Protein AF-A0A536MLD5-F1 (afdb_monomer)

Sequence (212 aa):
MEARAMSSPLEPIFGRAQVPAAFKAQFLHSVDDPSRIVLEGTLHHVWHRPRWLRPLFQVLGRLHILVPDTGTEIPTTLEVVAKRLPDGRAIHVWWRTMHFPKVRHFPTTIVHDARRDRLIDLVGPGNAINMVWRAKFSPPNTFTLDTDACGIDLFGRVRWLPPWFWPWVLGTVRFVQRADNLDIKRVEIELVISHPLLGDVFGYDGTFWVRR

Foldseek 3Di:
DDDPAQQFQCDVACDPAQAFPQCCLAGRHGQPDPDKKKWWWWWQWWDFDDPVCLVVLVVCQVQLNDPSDTDGGKTKMWTWDWDADPVRFIKIWIWMWTRDVDIGIRIWIWGADPVVRWIWIQGGDPSQKTFTWPWHDDPDWKIKTKGPWIWGDDPNDTDTDDPVPVCQVFAIKIKMKGADPVQSQKIKIKMFGQHPPRGTGIIIIIMIGIDD

Secondary structure (DSSP, 8-state):
---PPPSSTTHHHHTTS---HHHHHHHT--TT----EEEEEEEEEEEESSGGGHHHHHHHHHTTSS----EEEEEEEEEEEEEE-TTS-EEEEEEEEE-SSS-EEEEEEEEEETTTTEEEEEESGGG-EEEEEEEEEETTTEEEEEEEEEEEESSS-EEEPPTTTHHHHH-EEEEEEEE-SSSTTEEEEEEEEEETTTEEEEEEEEEEEEE-

Mean predicted aligned error: 4.39 Å

Solvent-accessible surface area (backbone atoms only — not comparable to full-atom values): 11028 Å² total; per-residue (Å²): 132,82,78,76,77,61,56,21,39,46,46,83,56,55,60,92,56,80,67,45,62,34,54,46,54,63,49,52,41,28,61,90,49,89,69,60,33,34,32,45,34,32,31,51,40,31,46,66,39,65,76,84,48,50,67,60,35,45,54,38,29,77,42,36,66,50,80,55,71,65,53,61,68,30,47,31,38,38,36,54,44,46,41,67,46,99,87,64,50,27,30,36,37,40,41,31,41,36,56,49,102,65,75,42,68,48,62,35,39,38,34,49,38,80,90,74,72,31,41,32,40,25,30,30,69,91,48,29,30,37,40,29,27,51,64,45,63,46,83,72,41,38,36,37,36,35,58,71,50,47,28,38,47,60,93,92,40,73,46,69,50,55,86,90,50,41,41,77,76,72,30,42,43,42,35,41,37,35,54,43,89,86,46,53,36,33,34,38,41,38,36,40,33,31,30,89,88,73,44,67,33,34,37,37,33,31,45,32,35,57,43,108

Radius of gyration: 16.94 Å; Cα contacts (8 Å, |Δi|>4): 504; chains: 1; bounding box: 38×37×47 Å

pLDDT: mean 91.76, std 8.15, range [36.88, 98.62]

Nearest PDB structures (foldseek):
  3bbj-assembly1_B  TM=2.986E-01  e=2.156E-03  Thermobifida fusca YX
  3dkz-assembly1_A  TM=4.607E-01  e=2.958E-01  Bordetella parapertussis
  4k4c-assembly1_D  TM=3.933E-01  e=1.337E-01  Escherichia coli K-12
  4qfw-assembly1_A  TM=3.041E-01  e=4.893E-02  Yersinia pestis
  8f0y-assembly1_A  TM=5.061E-01  e=3.954E+00  Diploptera punctata

Structure (mmCIF, N/CA/C/O backbone):
data_AF-A0A536MLD5-F1
#
_entry.id   AF-A0A536MLD5-F1
#
loop_
_atom_site.group_PDB
_atom_site.id
_atom_site.type_symbol
_atom_site.label_atom_id
_atom_site.label_alt_id
_atom_site.label_comp_id
_atom_site.label_asym_id
_atom_site.label_entity_id
_atom_site.label_seq_id
_atom_site.pdbx_PDB_ins_code
_atom_site.Cartn_x
_atom_site.Cartn_y
_atom_site.Cartn_z
_atom_site.occupancy
_atom_site.B_iso_or_equiv
_atom_site.auth_seq_id
_atom_site.auth_comp_id
_atom_site.auth_asym_id
_atom_site.auth_atom_id
_atom_site.pdbx_PDB_model_num
ATOM 1 N N . MET A 1 1 ? 19.079 -14.319 -25.774 1.00 37.44 1 MET A N 1
ATOM 2 C CA . MET A 1 1 ? 18.081 -13.236 -25.653 1.00 37.44 1 MET A CA 1
ATOM 3 C C . MET A 1 1 ? 18.255 -12.665 -24.257 1.00 37.44 1 MET A C 1
ATOM 5 O O . MET A 1 1 ? 17.877 -13.333 -23.304 1.00 37.44 1 MET A O 1
ATOM 9 N N . GLU A 1 2 ? 18.966 -11.546 -24.109 1.00 36.88 2 GLU A N 1
ATOM 10 C CA . GLU A 1 2 ? 19.147 -10.921 -22.793 1.00 36.88 2 GLU A CA 1
ATOM 11 C C . GLU A 1 2 ? 17.780 -10.469 -22.275 1.00 36.88 2 GLU A C 1
ATOM 13 O O . GLU A 1 2 ? 17.030 -9.793 -22.982 1.00 36.88 2 GLU A O 1
ATOM 18 N N . ALA A 1 3 ? 17.417 -10.902 -21.067 1.00 53.72 3 ALA A N 1
ATOM 19 C CA . ALA A 1 3 ? 16.209 -10.424 -20.418 1.00 53.72 3 ALA A CA 1
ATOM 20 C C . ALA A 1 3 ? 16.379 -8.920 -20.173 1.00 53.72 3 ALA A C 1
ATOM 22 O O . ALA A 1 3 ? 17.247 -8.511 -19.402 1.00 53.72 3 ALA A O 1
ATOM 23 N N . ARG A 1 4 ? 15.580 -8.094 -20.858 1.00 64.81 4 ARG A N 1
ATOM 24 C CA . ARG A 1 4 ? 15.535 -6.650 -20.616 1.00 64.81 4 ARG A CA 1
ATOM 25 C C . ARG A 1 4 ? 15.301 -6.422 -19.121 1.00 64.81 4 ARG A C 1
ATOM 27 O O . ARG A 1 4 ? 14.346 -6.960 -18.563 1.00 64.81 4 ARG A O 1
ATOM 34 N N . ALA A 1 5 ? 16.165 -5.636 -18.483 1.00 71.25 5 ALA A N 1
ATOM 35 C CA . ALA A 1 5 ? 15.972 -5.256 -17.091 1.00 71.25 5 ALA A CA 1
ATOM 36 C C . ALA A 1 5 ? 14.637 -4.507 -16.950 1.00 71.25 5 ALA A C 1
ATOM 38 O O . ALA A 1 5 ? 14.394 -3.543 -17.680 1.00 71.25 5 ALA A O 1
ATOM 39 N N . MET A 1 6 ? 13.783 -4.956 -16.026 1.00 78.81 6 MET A N 1
ATOM 40 C CA . MET A 1 6 ? 12.505 -4.295 -15.749 1.00 78.81 6 MET A CA 1
ATOM 41 C C . MET A 1 6 ? 12.750 -2.854 -15.293 1.00 78.81 6 MET A C 1
ATOM 43 O O . MET A 1 6 ? 13.686 -2.587 -14.524 1.00 78.81 6 MET A O 1
ATOM 47 N N . SER A 1 7 ? 11.910 -1.931 -15.760 1.00 84.56 7 SER A N 1
ATOM 48 C CA . SER A 1 7 ? 11.952 -0.525 -15.337 1.00 84.56 7 SER A CA 1
ATOM 49 C C . SER A 1 7 ? 11.130 -0.281 -14.069 1.00 84.56 7 SER A C 1
ATOM 51 O O . SER A 1 7 ? 11.463 0.603 -13.283 1.00 84.56 7 SER A O 1
ATOM 53 N N . SER A 1 8 ? 10.100 -1.101 -13.840 1.00 90.81 8 SER A N 1
ATOM 54 C CA . SER A 1 8 ? 9.225 -1.066 -12.665 1.00 90.81 8 SER A CA 1
ATOM 55 C C . SER A 1 8 ? 8.897 -2.485 -12.183 1.00 90.81 8 SER A C 1
ATOM 57 O O . SER A 1 8 ? 8.712 -3.376 -13.016 1.00 90.81 8 SER A O 1
ATOM 59 N N . PRO A 1 9 ? 8.733 -2.719 -10.863 1.00 91.81 9 PRO A N 1
ATOM 60 C CA . PRO A 1 9 ? 8.240 -4.000 -10.361 1.00 91.81 9 PRO A CA 1
ATOM 61 C C . PRO A 1 9 ? 6.809 -4.320 -10.829 1.00 91.81 9 PRO A C 1
ATOM 63 O O . PRO A 1 9 ? 6.414 -5.480 -10.835 1.00 91.81 9 PRO A O 1
ATOM 66 N N . LEU A 1 10 ? 6.012 -3.330 -11.243 1.00 93.31 10 LEU A N 1
ATOM 67 C CA . LEU A 1 10 ? 4.647 -3.579 -11.718 1.00 93.31 10 LEU A CA 1
ATOM 68 C C . LEU A 1 10 ? 4.539 -3.774 -13.238 1.00 93.31 10 LEU A C 1
ATOM 70 O O . LEU A 1 10 ? 3.457 -4.103 -13.726 1.00 93.31 10 LEU A O 1
ATOM 74 N N . GLU A 1 11 ? 5.634 -3.618 -13.989 1.00 91.12 11 GLU A N 1
ATOM 75 C CA . GLU A 1 11 ? 5.661 -3.782 -15.451 1.00 91.12 11 GLU A CA 1
ATOM 76 C C . GLU A 1 11 ? 5.008 -5.098 -15.937 1.00 91.12 11 GLU A C 1
ATOM 78 O O . GLU A 1 11 ? 4.182 -5.031 -16.856 1.00 91.12 11 GLU A O 1
ATOM 83 N N . PRO A 1 12 ? 5.243 -6.268 -15.300 1.00 90.62 12 PRO A N 1
ATOM 84 C CA . PRO A 1 12 ? 4.638 -7.530 -15.736 1.00 90.62 12 PRO A CA 1
ATOM 85 C C . PRO A 1 12 ? 3.103 -7.564 -15.665 1.00 90.62 12 PRO A C 1
ATOM 87 O O . PRO A 1 12 ? 2.471 -8.291 -16.426 1.00 90.62 12 PRO A O 1
ATOM 90 N N . ILE A 1 13 ? 2.486 -6.773 -14.779 1.00 90.56 13 ILE A N 1
ATOM 91 C CA . ILE A 1 13 ? 1.034 -6.818 -14.530 1.00 90.56 13 ILE A CA 1
ATOM 92 C C . ILE A 1 13 ? 0.261 -6.001 -15.558 1.00 90.56 13 ILE A C 1
ATOM 94 O O . ILE A 1 13 ? -0.843 -6.365 -15.962 1.00 90.56 13 ILE A O 1
ATOM 98 N N . PHE A 1 14 ? 0.826 -4.863 -15.950 1.00 87.56 14 PHE A N 1
ATOM 99 C CA . PHE A 1 14 ? 0.152 -3.908 -16.822 1.00 87.56 14 PHE A CA 1
ATOM 100 C C . PHE A 1 14 ? 0.307 -4.252 -18.310 1.00 87.56 14 PHE A C 1
ATOM 102 O O . PHE A 1 14 ? -0.502 -3.803 -19.124 1.00 87.56 14 PHE A O 1
ATOM 109 N N . GLY A 1 15 ? 1.265 -5.120 -18.658 1.00 67.25 15 GLY A N 1
ATOM 110 C CA . GLY A 1 15 ? 1.383 -5.745 -19.976 1.00 67.25 15 GLY A CA 1
ATOM 111 C C . GLY A 1 15 ? 1.347 -4.761 -21.156 1.00 67.25 15 GLY A C 1
ATOM 112 O O . GLY A 1 15 ? 1.672 -3.583 -21.037 1.00 67.25 15 GLY A O 1
ATOM 113 N N . ARG A 1 16 ? 0.926 -5.250 -22.332 1.00 66.62 16 ARG A N 1
ATOM 114 C CA . ARG A 1 16 ? 0.692 -4.432 -23.544 1.00 66.62 16 ARG A CA 1
ATOM 115 C C . ARG A 1 16 ? -0.701 -3.784 -23.574 1.00 66.62 16 ARG A C 1
ATOM 117 O O . ARG A 1 16 ? -1.140 -3.333 -24.630 1.00 66.62 16 ARG A O 1
ATOM 124 N N . ALA A 1 17 ? -1.431 -3.803 -22.459 1.00 73.19 17 ALA A N 1
ATOM 125 C CA . ALA A 1 17 ? -2.788 -3.280 -22.408 1.00 73.19 17 ALA A CA 1
ATOM 126 C C . ALA A 1 17 ? -2.794 -1.752 -22.562 1.00 73.19 17 ALA A C 1
ATOM 128 O O . ALA A 1 17 ? -1.815 -1.062 -22.267 1.00 73.19 17 ALA A O 1
ATOM 129 N N . GLN A 1 18 ? -3.923 -1.194 -22.998 1.00 86.19 18 GLN A N 1
ATOM 130 C CA . GLN A 1 18 ? -4.124 0.246 -22.917 1.00 86.19 18 GLN A CA 1
ATOM 131 C C . GLN A 1 18 ? -4.358 0.622 -21.452 1.00 86.19 18 GLN A C 1
ATOM 133 O O . GLN A 1 18 ? -5.454 0.482 -20.920 1.00 86.19 18 GLN A O 1
ATOM 138 N N . VAL A 1 19 ? -3.290 1.053 -20.788 1.00 91.75 19 VAL A N 1
ATOM 139 C CA . VAL A 1 19 ? -3.318 1.433 -19.372 1.00 91.75 19 VAL A CA 1
ATOM 140 C C . VAL A 1 19 ? -3.707 2.914 -19.230 1.00 91.75 19 VAL A C 1
ATOM 142 O O . VAL A 1 19 ? -3.166 3.743 -19.981 1.00 91.75 19 VAL A O 1
ATOM 145 N N . PRO A 1 20 ? -4.591 3.274 -18.278 1.00 94.19 20 PRO A N 1
ATOM 146 C CA . PRO A 1 20 ? -4.918 4.664 -17.964 1.00 94.19 20 PRO A CA 1
ATOM 147 C C . PRO A 1 20 ? -3.681 5.511 -17.647 1.00 94.19 20 PRO A C 1
ATOM 149 O O . PRO A 1 20 ? -2.691 5.010 -17.109 1.00 94.19 20 PRO A O 1
ATOM 152 N N . ALA A 1 21 ? -3.741 6.811 -17.943 1.00 93.56 21 ALA A N 1
ATOM 153 C CA . ALA A 1 21 ? -2.611 7.721 -17.742 1.00 93.56 21 ALA A CA 1
ATOM 154 C C . ALA A 1 21 ? -2.152 7.768 -16.273 1.00 93.56 21 ALA A C 1
ATOM 156 O O . ALA A 1 21 ? -0.955 7.647 -16.015 1.00 93.56 21 ALA A O 1
ATOM 157 N N . ALA A 1 22 ? -3.095 7.845 -15.325 1.00 95.06 22 ALA A N 1
ATOM 158 C CA . ALA A 1 22 ? -2.813 7.767 -13.892 1.00 95.06 22 ALA A CA 1
ATOM 159 C C . ALA A 1 22 ? -2.015 6.506 -13.508 1.00 95.06 22 ALA A C 1
ATOM 161 O O . ALA A 1 22 ? -1.006 6.593 -12.813 1.00 95.06 22 ALA A O 1
ATOM 162 N N . PHE A 1 23 ? -2.416 5.336 -14.014 1.00 95.38 23 PHE A N 1
ATOM 163 C CA . PHE A 1 23 ? -1.754 4.063 -13.709 1.00 95.38 23 PHE A CA 1
ATOM 164 C C . PHE A 1 23 ? -0.383 3.948 -14.369 1.00 95.38 23 PHE A C 1
ATOM 166 O O . PHE A 1 23 ? 0.542 3.432 -13.750 1.00 95.38 23 PHE A O 1
ATOM 173 N N . LYS A 1 24 ? -0.218 4.465 -15.593 1.00 93.62 24 LYS A N 1
ATOM 174 C CA . LYS A 1 24 ? 1.103 4.549 -16.232 1.00 93.62 24 LYS A CA 1
ATOM 175 C C . LYS A 1 24 ? 2.055 5.406 -15.401 1.00 93.62 24 LYS A C 1
ATOM 177 O O . LYS A 1 24 ? 3.164 4.967 -15.123 1.00 93.62 24 LYS A O 1
ATOM 182 N N . ALA A 1 25 ? 1.612 6.591 -14.982 1.00 93.81 25 ALA A N 1
ATOM 183 C CA . ALA A 1 25 ? 2.425 7.499 -14.180 1.00 93.81 25 ALA A CA 1
ATOM 184 C C . ALA A 1 25 ? 2.786 6.896 -12.814 1.00 93.81 25 ALA A C 1
ATOM 186 O O . ALA A 1 25 ? 3.943 6.948 -12.423 1.00 93.81 25 ALA A O 1
ATOM 187 N N . GLN A 1 26 ? 1.827 6.281 -12.117 1.00 95.19 26 GLN A N 1
ATOM 188 C CA . GLN A 1 26 ? 2.052 5.688 -10.797 1.00 95.19 26 GLN A CA 1
ATOM 189 C C . GLN A 1 26 ? 2.852 4.382 -10.862 1.00 95.19 26 GLN A C 1
ATOM 191 O O . GLN A 1 26 ? 3.896 4.247 -10.229 1.00 95.19 26 GLN A O 1
ATOM 196 N N . PHE A 1 27 ? 2.355 3.389 -11.596 1.00 94.88 27 PHE A N 1
ATOM 197 C CA . PHE A 1 27 ? 2.844 2.018 -11.493 1.00 94.88 27 PHE A CA 1
ATOM 198 C C . PHE A 1 27 ? 3.986 1.704 -12.451 1.00 94.88 27 PHE A C 1
ATOM 200 O O . PHE A 1 27 ? 4.760 0.795 -12.174 1.00 94.88 27 PHE A O 1
ATOM 207 N N . LEU A 1 28 ? 4.136 2.439 -13.554 1.00 93.50 28 LEU A N 1
ATOM 208 C CA . LEU A 1 28 ? 5.241 2.247 -14.503 1.00 93.50 28 LEU A CA 1
ATOM 209 C C . LEU A 1 28 ? 6.349 3.297 -14.344 1.00 93.50 28 LEU A C 1
ATOM 211 O O . LEU A 1 28 ? 7.208 3.412 -15.216 1.00 93.50 28 LEU A O 1
ATOM 215 N N . HIS A 1 29 ? 6.351 4.037 -13.229 1.00 93.75 29 HIS A N 1
ATOM 216 C CA . HIS A 1 29 ? 7.432 4.954 -12.886 1.00 93.75 29 HIS A CA 1
ATOM 217 C C . HIS A 1 29 ? 8.774 4.206 -12.824 1.00 93.75 29 HIS A C 1
ATOM 219 O O . HIS A 1 29 ? 8.893 3.179 -12.148 1.00 93.75 29 HIS A O 1
ATOM 225 N N . SER A 1 30 ? 9.763 4.714 -13.561 1.00 91.12 30 SER A N 1
ATOM 226 C CA . SER A 1 30 ? 11.095 4.121 -13.699 1.00 91.12 30 SER A CA 1
ATOM 227 C C . SER A 1 30 ? 12.121 4.896 -12.885 1.00 91.12 30 SER A C 1
ATOM 229 O O . SER A 1 30 ? 11.990 6.099 -12.699 1.00 91.12 30 SER A O 1
ATOM 231 N N . VAL A 1 31 ? 13.198 4.218 -12.493 1.00 87.50 31 VAL A N 1
ATOM 232 C CA . VAL A 1 31 ? 14.393 4.844 -11.896 1.00 87.50 31 VAL A CA 1
ATOM 233 C C . VAL A 1 31 ? 15.033 5.865 -12.843 1.00 87.50 31 VAL A C 1
ATOM 235 O O . VAL A 1 31 ? 15.643 6.827 -12.392 1.00 87.50 31 VAL A O 1
ATOM 238 N N . ASP A 1 32 ? 14.884 5.660 -14.153 1.00 87.62 32 ASP A N 1
ATOM 239 C CA . ASP A 1 32 ? 15.453 6.535 -15.187 1.00 87.62 32 ASP A CA 1
ATOM 240 C C . ASP A 1 32 ? 14.603 7.798 -15.428 1.00 87.62 32 ASP A C 1
ATOM 242 O O . ASP A 1 32 ? 14.975 8.665 -16.217 1.00 87.62 32 ASP A O 1
ATOM 246 N N . ASP A 1 33 ? 13.440 7.896 -14.778 1.00 87.25 33 ASP A N 1
ATOM 247 C CA . ASP A 1 33 ? 12.533 9.031 -14.869 1.00 87.25 33 ASP A CA 1
ATOM 248 C C . ASP A 1 33 ? 12.722 9.937 -13.640 1.00 87.25 33 ASP A C 1
ATOM 250 O O . ASP A 1 33 ? 12.333 9.551 -12.540 1.00 87.25 33 ASP A O 1
ATOM 254 N N . PRO A 1 34 ? 13.291 11.148 -13.789 1.00 85.06 34 PRO A N 1
ATOM 255 C CA . PRO A 1 34 ? 13.589 12.021 -12.653 1.00 85.06 34 PRO A CA 1
ATOM 256 C C . PRO A 1 34 ? 12.343 12.696 -12.064 1.00 85.06 34 PRO A C 1
ATOM 258 O O . PRO A 1 34 ? 12.456 13.460 -11.105 1.00 85.06 34 PRO A O 1
ATOM 261 N N . SER A 1 35 ? 11.166 12.497 -12.664 1.00 89.38 35 SER A N 1
ATOM 262 C CA . SER A 1 35 ? 9.945 13.145 -12.195 1.00 89.38 35 SER A CA 1
ATOM 263 C C . SER A 1 35 ? 9.481 12.607 -10.847 1.00 89.38 35 SER A C 1
ATOM 265 O O . SER A 1 35 ? 9.669 11.438 -10.515 1.00 89.38 35 SER A O 1
ATOM 267 N N . ARG A 1 36 ? 8.837 13.475 -10.069 1.00 93.38 36 ARG A N 1
ATOM 268 C CA . ARG A 1 36 ? 8.324 13.119 -8.752 1.00 93.38 36 ARG A CA 1
ATOM 269 C C . ARG A 1 36 ? 6.862 12.726 -8.878 1.00 93.38 36 ARG A C 1
ATOM 271 O O . ARG A 1 36 ? 6.013 13.577 -9.118 1.00 93.38 36 ARG A O 1
ATOM 278 N N . ILE A 1 37 ? 6.563 11.448 -8.683 1.00 96.88 37 ILE A N 1
ATOM 279 C CA . ILE A 1 37 ? 5.188 10.960 -8.757 1.00 96.88 37 ILE A CA 1
ATOM 280 C C . ILE A 1 37 ? 4.549 11.006 -7.373 1.00 96.88 37 ILE A C 1
ATOM 282 O O . ILE A 1 37 ? 4.933 10.261 -6.469 1.00 96.88 37 ILE A O 1
ATOM 286 N N . VAL A 1 38 ? 3.554 11.880 -7.221 1.00 97.75 38 VAL A N 1
ATOM 287 C CA . VAL A 1 38 ? 2.807 12.062 -5.972 1.00 97.75 38 VAL A CA 1
ATOM 288 C C . VAL A 1 38 ? 1.321 11.907 -6.245 1.00 97.75 38 VAL A C 1
ATOM 290 O O . VAL A 1 38 ? 0.771 12.530 -7.146 1.00 97.75 38 VAL A O 1
ATOM 293 N N . LEU A 1 39 ? 0.657 11.076 -5.459 1.00 98.25 39 LEU A N 1
ATOM 294 C CA . LEU A 1 39 ? -0.790 11.010 -5.387 1.00 98.25 39 LEU A CA 1
ATOM 295 C C . LEU A 1 39 ? -1.234 11.864 -4.208 1.00 98.25 39 LEU A C 1
ATOM 297 O O . LEU A 1 39 ? -0.880 11.567 -3.071 1.00 98.25 39 LEU A O 1
ATOM 301 N N . GLU A 1 40 ? -2.006 12.907 -4.477 1.00 98.25 40 GLU A N 1
ATOM 302 C CA . GLU A 1 40 ? -2.554 13.797 -3.452 1.00 98.25 40 GLU A CA 1
ATOM 303 C C . GLU A 1 40 ? -4.066 13.653 -3.419 1.00 98.25 40 GLU A C 1
ATOM 305 O O . GLU A 1 40 ? -4.713 13.638 -4.468 1.00 98.25 40 GLU A O 1
ATOM 310 N N . GLY A 1 41 ? -4.640 13.524 -2.231 1.00 98.12 41 GLY A N 1
ATOM 311 C CA . GLY A 1 41 ? -6.065 13.281 -2.112 1.00 98.12 41 GLY A CA 1
ATOM 312 C C . GLY A 1 41 ? -6.541 13.164 -0.681 1.00 98.12 41 GLY A C 1
ATOM 313 O O . GLY A 1 41 ? -5.883 13.612 0.261 1.00 98.12 41 GLY A O 1
ATOM 314 N N . THR A 1 42 ? -7.694 12.529 -0.537 1.00 98.56 42 THR A N 1
ATOM 315 C CA . THR A 1 42 ? -8.377 12.383 0.741 1.00 98.56 42 THR A CA 1
ATOM 316 C C . THR A 1 42 ? -8.872 10.956 0.893 1.00 98.56 42 THR A C 1
ATOM 318 O O . THR A 1 42 ? -9.495 10.403 -0.013 1.00 98.56 42 THR A O 1
ATOM 321 N N . LEU A 1 43 ? -8.608 10.363 2.057 1.00 98.44 43 LEU A N 1
ATOM 322 C CA . LEU A 1 43 ? -9.322 9.171 2.502 1.00 98.44 43 LEU A CA 1
ATOM 323 C C . LEU A 1 43 ? -10.656 9.621 3.096 1.00 98.44 43 LEU A C 1
ATOM 325 O O . LEU A 1 43 ? -10.668 10.312 4.116 1.00 98.44 43 LEU A O 1
ATOM 329 N N . HIS A 1 44 ? -11.765 9.255 2.465 1.00 98.44 44 HIS A N 1
ATOM 330 C CA . HIS A 1 44 ? -13.097 9.674 2.901 1.00 98.44 44 HIS A CA 1
ATOM 331 C C . HIS A 1 44 ? -13.492 8.970 4.192 1.00 98.44 44 HIS A C 1
ATOM 333 O O . HIS A 1 44 ? -13.990 9.613 5.115 1.00 98.44 44 HIS A O 1
ATOM 339 N N . HIS A 1 45 ? -13.179 7.678 4.304 1.00 97.88 45 HIS A N 1
ATOM 340 C CA . HIS A 1 45 ? -13.427 6.902 5.511 1.00 97.88 45 HIS A CA 1
ATOM 341 C C . HIS A 1 45 ? -12.234 6.007 5.817 1.00 97.88 45 HIS A C 1
ATOM 343 O O . HIS A 1 45 ? -11.721 5.313 4.947 1.00 97.88 45 HIS A O 1
ATOM 349 N N . VAL A 1 46 ? -11.817 5.994 7.082 1.00 97.25 46 VAL A N 1
ATOM 350 C CA . VAL A 1 46 ? -10.873 5.025 7.641 1.00 97.25 46 VAL A CA 1
ATOM 351 C C . VAL A 1 46 ? -11.498 4.450 8.896 1.00 97.25 46 VAL A C 1
ATOM 353 O O . VAL A 1 46 ? -11.819 5.180 9.838 1.00 97.25 46 VAL A O 1
ATOM 356 N N . TRP A 1 47 ? -11.679 3.138 8.928 1.00 96.25 47 TRP A N 1
ATOM 357 C CA . TRP A 1 47 ? -12.403 2.474 10.000 1.00 96.25 47 TRP A CA 1
ATOM 358 C C . TRP A 1 47 ? -11.748 1.153 10.383 1.00 96.25 47 TRP A C 1
ATOM 360 O O . TRP A 1 47 ? -11.059 0.503 9.602 1.00 96.25 47 TRP A O 1
ATOM 370 N N . HIS A 1 48 ? -12.007 0.736 11.618 1.00 94.44 48 HIS A N 1
ATOM 371 C CA . HIS A 1 48 ? -11.690 -0.602 12.087 1.00 94.44 48 HIS A CA 1
ATOM 372 C C . HIS A 1 48 ? -12.780 -1.098 13.038 1.00 94.44 48 HIS A C 1
ATOM 374 O O . HIS A 1 48 ? -13.367 -0.328 13.809 1.00 94.44 48 HIS A O 1
ATOM 380 N N . ARG A 1 49 ? -13.045 -2.398 13.031 1.00 92.56 49 ARG A N 1
ATOM 381 C CA . ARG A 1 49 ? -14.022 -3.050 13.905 1.00 92.56 49 ARG A CA 1
ATOM 382 C C . ARG A 1 49 ? -13.593 -4.494 14.175 1.00 92.56 49 ARG A C 1
ATOM 384 O O . ARG A 1 49 ? -12.833 -5.047 13.400 1.00 92.56 49 ARG A O 1
ATOM 391 N N . PRO A 1 50 ? -14.078 -5.127 15.245 1.00 90.12 50 PRO A N 1
ATOM 392 C CA . PRO A 1 50 ? -14.778 -4.527 16.380 1.00 90.12 50 PRO A CA 1
ATOM 393 C C . PRO A 1 50 ? -13.870 -3.603 17.219 1.00 90.12 50 PRO A C 1
ATOM 395 O O . PRO A 1 50 ? -12.647 -3.702 17.189 1.00 90.12 50 PRO A O 1
ATOM 398 N N . ARG A 1 51 ? -14.465 -2.684 18.001 1.00 87.56 51 ARG A N 1
ATOM 399 C CA . ARG A 1 51 ? -13.725 -1.646 18.764 1.00 87.56 51 ARG A CA 1
ATOM 400 C C . ARG A 1 51 ? -12.712 -2.216 19.768 1.00 87.56 51 ARG A C 1
ATOM 402 O O . ARG A 1 51 ? -11.780 -1.507 20.136 1.00 87.56 51 ARG A O 1
ATOM 409 N N . TRP A 1 52 ? -12.873 -3.464 20.210 1.00 89.44 52 TRP A N 1
ATOM 410 C CA . TRP A 1 52 ? -11.933 -4.114 21.129 1.00 89.44 52 TRP A CA 1
ATOM 411 C C . TRP A 1 52 ? -10.605 -4.509 20.465 1.00 89.44 52 TRP A C 1
ATOM 413 O O . TRP A 1 52 ? -9.635 -4.732 21.178 1.00 89.44 52 TRP A O 1
ATOM 423 N N . LEU A 1 53 ? -10.504 -4.501 19.127 1.00 90.44 53 LEU A N 1
ATOM 424 C CA . LEU A 1 53 ? -9.230 -4.685 18.416 1.00 90.44 53 LEU A CA 1
ATOM 425 C C . LEU A 1 53 ? -8.310 -3.455 18.487 1.00 90.44 53 LEU A C 1
ATOM 427 O O . LEU A 1 53 ? -7.154 -3.527 18.075 1.00 90.44 53 LEU A O 1
ATOM 431 N N . ARG A 1 54 ? -8.782 -2.320 19.020 1.00 89.50 54 ARG A N 1
ATOM 432 C CA . ARG A 1 54 ? -8.006 -1.070 19.105 1.00 89.50 54 ARG A CA 1
ATOM 433 C C . ARG A 1 54 ? -6.599 -1.241 19.691 1.00 89.50 54 ARG A C 1
ATOM 435 O O . ARG A 1 54 ? -5.673 -0.709 19.085 1.00 89.50 54 ARG A O 1
ATOM 442 N N . PRO A 1 55 ? -6.381 -1.965 20.808 1.00 91.00 55 PRO A N 1
ATOM 443 C CA . PRO A 1 55 ? -5.036 -2.154 21.344 1.00 91.00 55 PRO A CA 1
ATOM 444 C C . PRO A 1 55 ? -4.112 -2.882 20.360 1.00 91.00 55 PRO A C 1
ATOM 446 O O . PRO A 1 55 ? -2.975 -2.457 20.171 1.00 91.00 55 PRO A O 1
ATOM 449 N N . LEU A 1 56 ? -4.615 -3.920 19.681 1.00 90.31 56 LEU A N 1
ATOM 450 C CA . LEU A 1 56 ? -3.869 -4.645 18.652 1.00 90.31 56 LEU A CA 1
ATOM 451 C C . LEU A 1 56 ? -3.486 -3.714 17.496 1.00 90.31 56 LEU A C 1
ATOM 453 O O . LEU A 1 56 ? -2.310 -3.638 17.143 1.00 90.31 56 LEU A O 1
ATOM 457 N N . PHE A 1 57 ? -4.446 -2.953 16.960 1.00 90.81 57 PHE A N 1
ATOM 458 C CA . PHE A 1 57 ? -4.174 -1.982 15.898 1.00 90.81 57 PHE A CA 1
ATOM 459 C C . PHE A 1 57 ? -3.114 -0.965 16.328 1.00 90.81 57 PHE A C 1
ATOM 461 O O . PHE A 1 57 ? -2.196 -0.699 15.564 1.00 90.81 57 PHE A O 1
ATOM 468 N N . GLN A 1 58 ? -3.158 -0.457 17.564 1.00 90.94 58 GLN A N 1
ATOM 469 C CA . GLN A 1 58 ? -2.143 0.472 18.076 1.00 90.94 58 GLN A CA 1
ATOM 470 C C . GLN A 1 58 ? -0.737 -0.144 18.126 1.00 90.94 58 GLN A C 1
ATOM 472 O O . GLN A 1 58 ? 0.232 0.544 17.803 1.00 90.94 58 GLN A O 1
ATOM 477 N N . VAL A 1 59 ? -0.603 -1.426 18.485 1.00 90.62 59 VAL A N 1
ATOM 478 C CA . VAL A 1 59 ? 0.690 -2.129 18.421 1.00 90.62 59 VAL A CA 1
ATOM 479 C C . VAL A 1 59 ? 1.160 -2.252 16.972 1.00 90.62 59 VAL A C 1
ATOM 481 O O . VAL A 1 59 ? 2.283 -1.858 16.664 1.00 90.62 59 VAL A O 1
ATOM 484 N N . LEU A 1 60 ? 0.297 -2.718 16.067 1.00 89.94 60 LEU A N 1
ATOM 485 C CA . LEU A 1 60 ? 0.636 -2.869 14.648 1.00 89.94 60 LEU A CA 1
ATOM 486 C C . LEU A 1 60 ? 0.965 -1.520 13.982 1.00 89.94 60 LEU A C 1
ATOM 488 O O . LEU A 1 60 ? 1.870 -1.438 13.153 1.00 89.94 60 LEU A O 1
ATOM 492 N N . GLY A 1 61 ? 0.302 -0.442 14.401 1.00 87.88 61 GLY A N 1
ATOM 493 C CA . GLY A 1 61 ? 0.578 0.920 13.954 1.00 87.88 61 GLY A CA 1
ATOM 494 C C . GLY A 1 61 ? 1.936 1.446 14.409 1.00 87.88 61 GLY A C 1
ATOM 495 O O . GLY A 1 61 ? 2.630 2.094 13.631 1.00 87.88 61 GLY A O 1
ATOM 496 N N . ARG A 1 62 ? 2.379 1.119 15.632 1.00 87.69 62 ARG A N 1
ATOM 497 C CA . ARG A 1 62 ? 3.748 1.439 16.091 1.00 87.69 62 ARG A CA 1
ATOM 498 C C . ARG A 1 62 ? 4.816 0.702 15.290 1.00 87.69 62 ARG A C 1
ATOM 500 O O . ARG A 1 62 ? 5.926 1.205 15.144 1.00 87.69 62 ARG A O 1
ATOM 507 N N . LEU A 1 63 ? 4.477 -0.475 14.777 1.00 86.75 63 LEU A N 1
ATOM 508 C CA . LEU A 1 63 ? 5.356 -1.269 13.931 1.00 86.75 63 LEU A CA 1
ATOM 509 C C . LEU A 1 63 ? 5.303 -0.846 12.458 1.00 86.75 63 LEU A C 1
ATOM 511 O O . LEU A 1 63 ? 5.995 -1.458 11.661 1.00 86.75 63 LEU A O 1
ATOM 515 N N . HIS A 1 64 ? 4.537 0.185 12.080 1.00 84.75 64 HIS A N 1
ATOM 516 C CA . HIS A 1 64 ? 4.336 0.564 10.675 1.00 84.75 64 HIS A CA 1
ATOM 517 C C . HIS A 1 64 ? 3.855 -0.628 9.828 1.00 84.75 64 HIS A C 1
ATOM 519 O O . HIS A 1 64 ? 4.365 -0.862 8.736 1.00 84.75 64 HIS A O 1
ATOM 525 N N . ILE A 1 65 ? 2.903 -1.409 10.359 1.00 85.75 65 ILE A N 1
ATOM 526 C CA . ILE A 1 65 ? 2.259 -2.537 9.654 1.00 85.75 65 ILE A CA 1
ATOM 527 C C . ILE A 1 65 ? 0.896 -2.140 9.082 1.00 85.75 65 ILE A C 1
ATOM 529 O O . ILE A 1 65 ? 0.490 -2.628 8.033 1.00 85.75 65 ILE A O 1
ATOM 533 N N . LEU A 1 66 ? 0.214 -1.211 9.743 1.00 88.69 66 LEU A N 1
ATOM 534 C CA . LEU A 1 66 ? -1.047 -0.633 9.297 1.00 88.69 66 LEU A CA 1
ATOM 535 C C . LEU A 1 66 ? -1.251 0.735 9.946 1.00 88.69 66 LEU A C 1
ATOM 537 O O . LEU A 1 66 ? -0.444 1.184 10.762 1.00 88.69 66 LEU A O 1
ATOM 541 N N . VAL A 1 67 ? -2.364 1.378 9.624 1.00 89.75 67 VAL A N 1
ATOM 542 C CA . VAL A 1 67 ? -2.773 2.645 10.230 1.00 89.75 67 VAL A CA 1
ATOM 543 C C . VAL A 1 67 ? -3.716 2.349 11.397 1.00 89.75 67 VAL A C 1
ATOM 545 O O . VAL A 1 67 ? -4.739 1.702 11.189 1.00 89.75 67 VAL A O 1
ATOM 548 N N . PRO A 1 68 ? -3.401 2.779 12.631 1.00 90.88 68 PRO A N 1
ATOM 549 C CA . PRO A 1 68 ? -4.178 2.390 13.805 1.00 90.88 68 PRO A CA 1
ATOM 550 C C . PRO A 1 68 ? -5.353 3.332 14.107 1.00 90.88 68 PRO A C 1
ATOM 552 O O . PRO A 1 68 ? -6.113 3.082 15.044 1.00 90.88 68 PRO A O 1
ATOM 555 N N . ASP A 1 69 ? -5.443 4.447 13.386 1.00 92.94 69 ASP A N 1
ATOM 556 C CA . ASP A 1 69 ? -6.416 5.511 13.600 1.00 92.94 69 ASP A CA 1
ATOM 557 C C . ASP A 1 69 ? -7.636 5.337 12.685 1.00 92.94 69 ASP A C 1
ATOM 559 O O . ASP A 1 69 ? -7.556 4.753 11.606 1.00 92.94 69 ASP A O 1
ATOM 563 N N . THR A 1 70 ? -8.772 5.870 13.128 1.00 95.06 70 THR A N 1
ATOM 564 C CA . THR A 1 70 ? -10.022 5.935 12.360 1.00 95.06 70 THR A CA 1
ATOM 565 C C . THR A 1 70 ? -10.439 7.382 12.204 1.00 95.06 70 THR A C 1
ATOM 567 O O . THR A 1 70 ? -10.223 8.181 13.118 1.00 95.06 70 THR A O 1
ATOM 570 N N . GLY A 1 71 ? -11.108 7.713 11.112 1.00 96.25 71 GLY A N 1
ATOM 571 C CA . GLY A 1 71 ? -11.613 9.055 10.880 1.00 96.25 71 GLY A CA 1
ATOM 572 C C . GLY A 1 71 ? -12.261 9.185 9.514 1.00 96.25 71 GLY A C 1
ATOM 573 O O . GLY A 1 71 ? -12.366 8.210 8.771 1.00 96.25 71 GLY A O 1
ATOM 574 N N . THR A 1 72 ? -12.693 10.398 9.208 1.00 97.88 72 THR A N 1
ATOM 575 C CA . THR A 1 72 ? -13.288 10.759 7.924 1.00 97.88 72 THR A CA 1
ATOM 576 C C . THR A 1 72 ? -12.571 11.965 7.352 1.00 97.88 72 THR A C 1
ATOM 578 O O . THR A 1 72 ? -12.092 12.797 8.122 1.00 97.88 72 THR A O 1
ATOM 581 N N . GLU A 1 73 ? -12.534 12.063 6.027 1.00 98.06 73 GLU A N 1
ATOM 582 C CA . GLU A 1 73 ? -11.917 13.177 5.300 1.00 98.06 73 GLU A CA 1
ATOM 583 C C . GLU A 1 73 ? -10.471 13.449 5.745 1.00 98.06 73 GLU A C 1
ATOM 585 O O . GLU A 1 73 ? -10.122 14.544 6.179 1.00 98.06 73 GLU A O 1
ATOM 590 N N . ILE A 1 74 ? -9.623 12.419 5.671 1.00 98.12 74 ILE A N 1
ATOM 591 C CA . ILE A 1 74 ? -8.219 12.472 6.086 1.00 98.12 74 ILE A CA 1
ATOM 592 C C . ILE A 1 74 ? -7.341 12.839 4.883 1.00 98.12 74 ILE A C 1
ATOM 594 O O . ILE A 1 74 ? -7.136 11.986 4.005 1.00 98.12 74 ILE A O 1
ATOM 598 N N . PRO A 1 75 ? -6.771 14.061 4.826 1.00 98.38 75 PRO A N 1
ATOM 599 C CA . PRO A 1 75 ? -5.852 14.433 3.760 1.00 98.38 75 PRO A CA 1
ATOM 600 C C . PRO A 1 75 ? -4.675 13.466 3.740 1.00 98.38 75 PRO A C 1
ATOM 602 O O . PRO A 1 75 ? -4.103 13.137 4.786 1.00 98.38 75 PRO A O 1
ATOM 605 N N . THR A 1 76 ? -4.345 12.970 2.556 1.00 98.19 76 THR A N 1
ATOM 606 C CA . THR A 1 76 ? -3.359 11.911 2.389 1.00 98.19 76 THR A CA 1
ATOM 607 C C . THR A 1 76 ? -2.530 12.150 1.138 1.00 98.19 76 THR A C 1
ATOM 609 O O . THR A 1 76 ? -3.046 12.512 0.081 1.00 98.19 76 THR A O 1
ATOM 612 N N . THR A 1 77 ? -1.231 11.896 1.253 1.00 98.19 77 THR A N 1
ATOM 613 C CA . THR A 1 77 ? -0.316 11.851 0.115 1.00 98.19 77 THR A CA 1
ATOM 614 C C . THR A 1 77 ? 0.334 10.479 0.009 1.00 98.19 77 THR A C 1
ATOM 616 O O . THR A 1 77 ? 0.574 9.812 1.017 1.00 98.19 77 THR A O 1
ATOM 619 N N . LEU A 1 78 ? 0.609 10.043 -1.217 1.00 97.69 78 LEU A N 1
ATOM 620 C CA . LEU A 1 78 ? 1.408 8.865 -1.533 1.00 97.69 78 LEU A CA 1
ATOM 621 C C . LEU A 1 78 ? 2.474 9.267 -2.547 1.00 97.69 78 LEU A C 1
ATOM 623 O O . LEU A 1 78 ? 2.164 9.571 -3.693 1.00 97.69 78 LEU A O 1
ATOM 627 N N . GLU A 1 79 ? 3.732 9.232 -2.139 1.00 97.69 79 GLU A N 1
ATOM 628 C CA . GLU A 1 79 ? 4.864 9.430 -3.038 1.00 97.69 79 GLU A CA 1
ATOM 629 C C . GLU A 1 79 ? 5.418 8.079 -3.500 1.00 97.69 79 GLU A C 1
ATOM 631 O O . GLU A 1 79 ? 5.665 7.182 -2.687 1.00 97.69 79 GLU A O 1
ATOM 636 N N . VAL A 1 80 ? 5.609 7.932 -4.812 1.00 97.12 80 VAL A N 1
ATOM 637 C CA . VAL A 1 80 ? 6.184 6.734 -5.430 1.00 97.12 80 VAL A CA 1
ATOM 638 C C . VAL A 1 80 ? 7.624 7.025 -5.820 1.00 97.12 80 VAL A C 1
ATOM 640 O O . VAL A 1 80 ? 7.883 7.781 -6.750 1.00 97.12 80 VAL A O 1
ATOM 643 N N . VAL A 1 81 ? 8.565 6.388 -5.126 1.00 95.31 81 VAL A N 1
ATOM 644 C CA . VAL A 1 81 ? 10.000 6.528 -5.396 1.00 95.31 81 VAL A CA 1
ATOM 645 C C . VAL A 1 81 ? 10.509 5.261 -6.070 1.00 95.31 81 VAL A C 1
ATOM 647 O O . VAL A 1 81 ? 10.570 4.205 -5.435 1.00 95.31 81 VAL A O 1
ATOM 650 N N . ALA A 1 82 ? 10.908 5.347 -7.338 1.00 94.81 82 ALA A N 1
ATOM 651 C CA . ALA A 1 82 ? 11.563 4.237 -8.021 1.00 94.81 82 ALA A CA 1
ATOM 652 C C . ALA A 1 82 ? 13.039 4.136 -7.603 1.00 94.81 82 ALA A C 1
ATOM 654 O O . ALA A 1 82 ? 13.759 5.132 -7.549 1.00 94.81 82 ALA A O 1
ATOM 655 N N . LYS A 1 83 ? 13.510 2.922 -7.299 1.00 92.81 83 LYS A N 1
ATOM 656 C CA . LYS A 1 83 ? 14.925 2.650 -6.995 1.00 92.81 83 LYS A CA 1
ATOM 657 C C . LYS A 1 83 ? 15.400 1.380 -7.688 1.00 92.81 83 LYS A C 1
ATOM 659 O O . LYS A 1 83 ? 14.605 0.497 -8.002 1.00 92.81 83 LYS A O 1
ATOM 664 N N . ARG A 1 84 ? 16.716 1.270 -7.879 1.00 90.94 84 ARG A N 1
ATOM 665 C CA . ARG A 1 84 ? 17.377 0.035 -8.312 1.00 90.94 84 ARG A CA 1
ATOM 666 C C . ARG A 1 84 ? 18.218 -0.509 -7.164 1.00 90.94 84 ARG A C 1
ATOM 668 O O . ARG A 1 84 ? 18.991 0.231 -6.560 1.00 90.94 84 ARG A O 1
ATOM 675 N N . LEU A 1 85 ? 18.036 -1.783 -6.838 1.00 88.94 85 LEU A N 1
ATOM 676 C CA . LEU A 1 85 ? 18.869 -2.479 -5.863 1.00 88.94 85 LEU A CA 1
ATOM 677 C C . LEU A 1 85 ? 20.257 -2.788 -6.456 1.00 88.94 85 LEU A C 1
ATOM 679 O O . LEU A 1 85 ? 20.399 -2.813 -7.681 1.00 88.94 85 LEU A O 1
ATOM 683 N N . PRO A 1 86 ? 21.277 -3.068 -5.619 1.00 85.88 86 PRO A N 1
ATOM 684 C CA . PRO A 1 86 ? 22.621 -3.416 -6.093 1.00 85.88 86 PRO A CA 1
ATOM 685 C C . PRO A 1 86 ? 22.666 -4.627 -7.035 1.00 85.88 86 PRO A C 1
ATOM 687 O O . PRO A 1 86 ? 23.550 -4.722 -7.877 1.00 85.88 86 PRO A O 1
ATOM 690 N N . ASP A 1 87 ? 21.698 -5.537 -6.921 1.00 84.88 87 ASP A N 1
ATOM 691 C CA . ASP A 1 87 ? 21.538 -6.699 -7.802 1.00 84.88 87 ASP A CA 1
ATOM 692 C C . ASP A 1 87 ? 20.781 -6.389 -9.111 1.00 84.88 87 ASP A C 1
ATOM 694 O O . ASP A 1 87 ? 20.409 -7.295 -9.853 1.00 84.88 87 ASP A O 1
ATOM 698 N N . GLY A 1 88 ? 20.531 -5.108 -9.395 1.00 84.75 88 GLY A N 1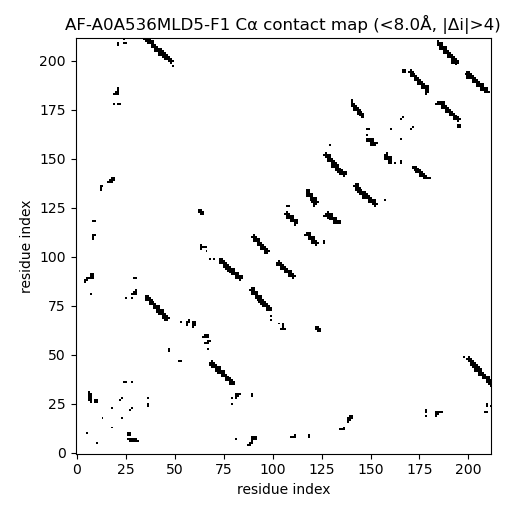
ATOM 699 C CA . GLY A 1 88 ? 19.897 -4.626 -10.619 1.00 84.75 88 GLY A CA 1
ATOM 700 C C . GLY A 1 88 ? 18.367 -4.616 -10.596 1.00 84.75 88 GLY A C 1
ATOM 701 O O . GLY A 1 88 ? 17.763 -4.051 -11.516 1.00 84.75 88 GLY A O 1
ATOM 702 N N . ARG A 1 89 ? 17.717 -5.178 -9.565 1.00 87.75 89 ARG A N 1
ATOM 703 C CA . ARG A 1 89 ? 16.247 -5.235 -9.484 1.00 87.75 89 ARG A CA 1
ATOM 704 C C . ARG A 1 89 ? 15.633 -3.849 -9.282 1.00 87.75 89 ARG A C 1
ATOM 706 O O . ARG A 1 89 ? 16.057 -3.100 -8.404 1.00 87.75 89 ARG A O 1
ATOM 713 N N . ALA A 1 90 ? 14.608 -3.529 -10.072 1.00 91.56 90 ALA A N 1
ATOM 714 C CA . ALA A 1 90 ? 13.791 -2.334 -9.882 1.00 91.56 90 ALA A CA 1
ATOM 715 C C . ALA A 1 90 ? 12.776 -2.550 -8.750 1.00 91.56 90 ALA A C 1
ATOM 717 O O . ALA A 1 90 ? 12.124 -3.594 -8.678 1.00 91.56 90 ALA A O 1
ATOM 718 N N . ILE A 1 91 ? 12.644 -1.554 -7.879 1.00 94.69 91 ILE A N 1
ATOM 719 C CA . ILE A 1 91 ? 11.718 -1.539 -6.746 1.00 94.69 91 ILE A CA 1
ATOM 720 C C . ILE A 1 91 ? 10.994 -0.198 -6.698 1.00 94.69 91 ILE A C 1
ATOM 722 O O . ILE A 1 91 ? 11.517 0.815 -7.169 1.00 94.69 91 ILE A O 1
ATOM 726 N N . HIS A 1 92 ? 9.826 -0.171 -6.068 1.00 96.25 92 HIS A N 1
ATOM 727 C CA . HIS A 1 92 ? 9.173 1.075 -5.675 1.00 96.25 92 HIS A CA 1
ATOM 728 C C . HIS A 1 92 ? 9.161 1.186 -4.160 1.00 96.25 92 HIS A C 1
ATOM 730 O O . HIS A 1 92 ? 8.908 0.207 -3.467 1.00 96.25 92 HIS A O 1
ATOM 736 N N . VAL A 1 93 ? 9.392 2.386 -3.641 1.00 95.19 93 VAL A N 1
ATOM 737 C CA . VAL A 1 93 ? 9.111 2.709 -2.244 1.00 95.19 93 VAL A CA 1
ATOM 738 C C . VAL A 1 93 ? 7.924 3.653 -2.220 1.00 95.19 93 VAL A C 1
ATOM 740 O O . VAL A 1 93 ? 7.967 4.727 -2.816 1.00 95.19 93 VAL A O 1
ATOM 743 N N . TRP A 1 94 ? 6.855 3.227 -1.563 1.00 95.81 94 TRP A N 1
ATOM 744 C CA . TRP A 1 94 ? 5.596 3.949 -1.482 1.00 95.81 94 TRP A CA 1
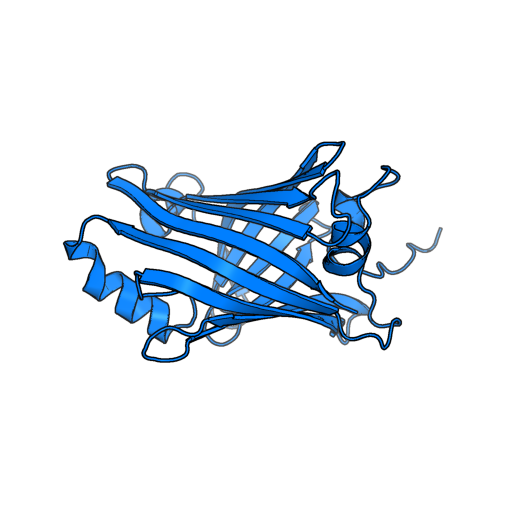ATOM 745 C C . TRP A 1 94 ? 5.488 4.625 -0.122 1.00 95.81 94 TRP A C 1
ATOM 747 O O . TRP A 1 94 ? 5.253 3.970 0.894 1.00 95.81 94 TRP A O 1
ATOM 757 N N . TRP A 1 95 ? 5.670 5.941 -0.111 1.00 94.88 95 TRP A N 1
ATOM 758 C CA . TRP A 1 95 ? 5.659 6.771 1.089 1.00 94.88 95 TRP A CA 1
ATOM 759 C C . TRP A 1 95 ? 4.296 7.415 1.270 1.00 94.88 95 TRP A C 1
ATOM 761 O O . TRP A 1 95 ? 3.978 8.409 0.622 1.00 94.88 95 TRP A O 1
ATOM 771 N N . ARG A 1 96 ? 3.486 6.846 2.163 1.00 95.56 96 ARG A N 1
ATOM 772 C CA . ARG A 1 96 ? 2.163 7.388 2.482 1.00 95.56 96 ARG A CA 1
ATOM 773 C C . ARG A 1 96 ? 2.243 8.283 3.708 1.00 95.56 96 ARG A C 1
ATOM 775 O O . ARG A 1 96 ? 2.800 7.862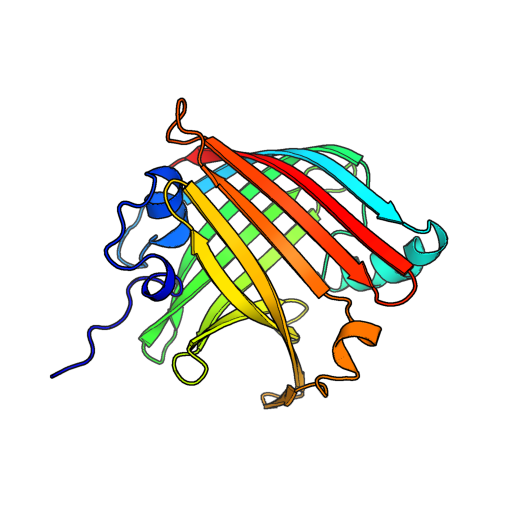 4.722 1.00 95.56 96 ARG A O 1
ATOM 782 N N . THR A 1 97 ? 1.653 9.469 3.630 1.00 96.75 97 THR A N 1
ATOM 783 C CA . THR A 1 97 ? 1.493 10.396 4.755 1.00 96.75 97 THR A CA 1
ATOM 784 C C . THR A 1 97 ? 0.018 10.710 4.934 1.00 96.75 97 THR A C 1
ATOM 786 O O . THR A 1 97 ? -0.615 11.214 4.015 1.00 96.75 97 THR A O 1
ATOM 789 N N . MET A 1 98 ? -0.527 10.400 6.109 1.00 96.81 98 MET A N 1
ATOM 790 C CA . MET A 1 98 ? -1.943 10.577 6.437 1.00 96.81 98 MET A CA 1
ATOM 791 C C . MET A 1 98 ? -2.090 11.573 7.585 1.00 96.81 98 MET A C 1
ATOM 793 O O . MET A 1 98 ? -1.525 11.381 8.669 1.00 96.81 98 MET A O 1
ATOM 797 N N . HIS A 1 99 ? -2.865 12.627 7.356 1.00 97.06 99 HIS A N 1
ATOM 798 C CA . HIS A 1 99 ? -3.017 13.760 8.266 1.00 97.06 99 HIS A CA 1
ATOM 799 C C . HIS A 1 99 ? -4.168 13.554 9.264 1.00 97.06 99 HIS A C 1
ATOM 801 O O . HIS A 1 99 ? -5.108 14.340 9.341 1.00 97.06 99 HIS A O 1
ATOM 807 N N . PHE A 1 100 ? -4.080 12.486 10.059 1.00 95.31 100 PHE A N 1
ATOM 808 C CA . PHE A 1 100 ? -4.872 12.338 11.288 1.00 95.31 100 PHE A CA 1
ATOM 809 C C . PHE A 1 100 ? -4.489 13.420 12.318 1.00 95.31 100 PHE A C 1
ATOM 811 O O . PHE A 1 100 ? -3.456 14.074 12.144 1.00 95.31 100 PHE A O 1
ATOM 818 N N . PRO A 1 101 ? -5.212 13.555 13.456 1.00 93.69 101 PRO A N 1
ATOM 819 C CA . PRO A 1 101 ? -4.788 14.443 14.547 1.00 93.69 101 PRO A CA 1
ATOM 820 C C . PRO A 1 101 ? -3.322 14.250 14.965 1.00 93.69 101 PRO A C 1
ATOM 822 O O . PRO A 1 101 ? -2.650 15.199 15.360 1.00 93.69 101 PRO A O 1
ATOM 825 N N . LYS A 1 102 ? -2.806 13.021 14.827 1.00 92.44 102 LYS A N 1
ATOM 826 C CA . LYS A 1 102 ? -1.373 12.732 14.805 1.00 92.44 102 LYS A CA 1
ATOM 827 C C . LYS A 1 102 ? -0.985 12.184 13.434 1.00 92.44 102 LYS A C 1
ATOM 829 O O . LYS A 1 102 ? -1.431 11.097 13.080 1.00 92.44 102 LYS A O 1
ATOM 834 N N . VAL A 1 103 ? -0.112 12.894 12.716 1.00 94.25 103 VAL A N 1
ATOM 835 C CA . VAL A 1 103 ? 0.365 12.484 11.384 1.00 94.25 103 VAL A CA 1
ATOM 836 C C . VAL A 1 103 ? 0.944 11.068 11.428 1.00 94.25 103 VAL A C 1
ATOM 838 O O . VAL A 1 103 ? 1.731 10.725 12.319 1.00 94.25 103 VAL A O 1
ATOM 841 N N . ARG A 1 104 ? 0.531 10.240 10.464 1.00 92.81 104 ARG A N 1
ATOM 842 C CA . ARG A 1 104 ? 1.013 8.869 10.284 1.00 92.81 104 ARG A CA 1
ATOM 843 C C . ARG A 1 104 ? 1.776 8.739 8.986 1.00 92.81 104 ARG A C 1
ATOM 845 O O . ARG A 1 104 ? 1.309 9.187 7.943 1.00 92.81 104 ARG A O 1
ATOM 852 N N . HIS A 1 105 ? 2.910 8.057 9.067 1.00 91.25 105 HIS A N 1
ATOM 853 C CA . HIS A 1 105 ? 3.683 7.652 7.907 1.00 91.25 105 HIS A CA 1
ATOM 854 C C . HIS A 1 105 ? 3.617 6.138 7.772 1.00 91.25 105 HIS A C 1
ATOM 856 O O . HIS A 1 105 ? 3.712 5.420 8.766 1.00 91.25 105 HIS A O 1
ATOM 862 N N . PHE A 1 106 ? 3.445 5.661 6.546 1.00 87.94 106 PHE A N 1
ATOM 863 C CA . PHE A 1 106 ? 3.383 4.237 6.244 1.00 87.94 106 PHE A CA 1
ATOM 864 C C . PHE A 1 106 ? 4.194 3.945 4.975 1.00 87.94 106 PHE A C 1
ATOM 866 O O . PHE A 1 106 ? 3.629 3.889 3.875 1.00 87.94 106 PHE A O 1
ATOM 873 N N . PRO A 1 107 ? 5.532 3.858 5.106 1.00 90.69 107 PRO A N 1
ATOM 874 C CA . PRO A 1 107 ? 6.400 3.503 3.999 1.00 90.69 107 PRO A CA 1
ATOM 875 C C . PRO A 1 107 ? 6.345 1.998 3.757 1.00 90.69 107 PRO A C 1
ATOM 877 O O . PRO A 1 107 ? 6.445 1.212 4.698 1.00 90.69 107 PRO A O 1
ATOM 880 N N . THR A 1 108 ? 6.238 1.595 2.495 1.00 93.50 108 THR A N 1
ATOM 881 C CA . THR A 1 108 ? 6.356 0.184 2.120 1.00 93.50 108 THR A CA 1
ATOM 882 C C . THR A 1 108 ? 7.207 0.016 0.865 1.00 93.50 108 THR A C 1
ATOM 884 O O . THR A 1 108 ? 7.328 0.949 0.065 1.00 93.50 108 THR A O 1
ATOM 887 N N . THR A 1 109 ? 7.866 -1.136 0.717 1.00 95.44 109 THR A N 1
ATOM 888 C CA . THR A 1 109 ? 8.727 -1.416 -0.444 1.00 95.44 109 THR A CA 1
ATOM 889 C C . THR A 1 109 ? 8.107 -2.496 -1.314 1.00 95.44 109 THR A C 1
ATOM 891 O O . THR A 1 109 ? 7.969 -3.637 -0.888 1.00 95.44 109 THR A O 1
ATOM 894 N N . ILE A 1 110 ? 7.800 -2.150 -2.558 1.00 96.00 110 ILE A N 1
ATOM 895 C CA . ILE A 1 110 ? 7.208 -3.042 -3.547 1.00 96.00 110 ILE A CA 1
ATOM 896 C C . ILE A 1 110 ? 8.303 -3.628 -4.428 1.00 96.00 110 ILE A C 1
ATOM 898 O O . ILE A 1 110 ? 9.087 -2.899 -5.047 1.00 96.00 110 ILE A O 1
ATOM 902 N N . V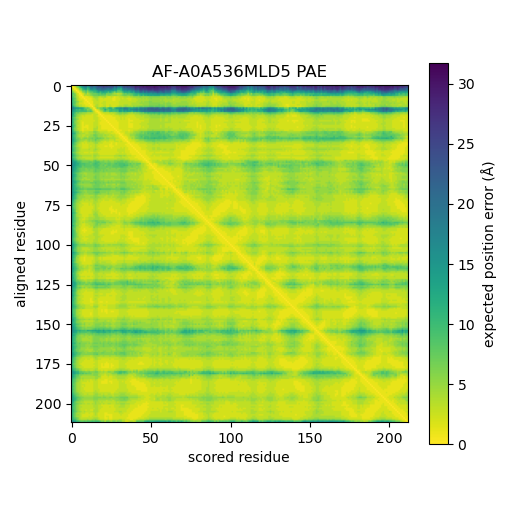AL A 1 111 ? 8.324 -4.953 -4.521 1.00 94.25 111 VAL A N 1
ATOM 903 C CA . VAL A 1 111 ? 9.240 -5.708 -5.378 1.00 94.25 111 VAL A CA 1
ATOM 904 C C . VAL A 1 111 ? 8.465 -6.737 -6.196 1.00 94.25 111 VAL A C 1
ATOM 906 O O . VAL A 1 111 ? 7.442 -7.255 -5.751 1.00 94.25 111 VAL A O 1
ATOM 909 N N . HIS A 1 112 ? 8.954 -7.064 -7.390 1.00 92.25 112 HIS A N 1
ATOM 910 C CA . HIS A 1 112 ? 8.454 -8.211 -8.152 1.00 92.25 112 HIS A CA 1
ATOM 911 C C . HIS A 1 112 ? 9.317 -9.433 -7.875 1.00 92.25 112 HIS A C 1
ATOM 913 O O . HIS A 1 112 ? 10.546 -9.380 -7.982 1.00 92.25 112 HIS A O 1
ATOM 919 N N . ASP A 1 113 ? 8.672 -10.536 -7.514 1.00 88.62 113 ASP A N 1
ATOM 920 C CA . ASP A 1 113 ? 9.309 -11.840 -7.429 1.00 88.62 113 ASP A CA 1
ATOM 921 C C . ASP A 1 113 ? 9.062 -12.610 -8.724 1.00 88.62 113 ASP A C 1
ATOM 923 O O . ASP A 1 113 ? 8.036 -13.274 -8.890 1.00 88.62 113 ASP A O 1
ATOM 927 N N . ALA A 1 114 ? 10.047 -12.565 -9.620 1.00 83.44 114 ALA A N 1
ATOM 928 C CA . ALA A 1 114 ? 10.003 -13.260 -10.901 1.00 83.44 114 ALA A CA 1
ATOM 929 C C . ALA A 1 114 ? 9.852 -14.786 -10.775 1.00 83.44 114 ALA A C 1
ATOM 931 O O . ALA A 1 114 ? 9.355 -15.421 -11.699 1.00 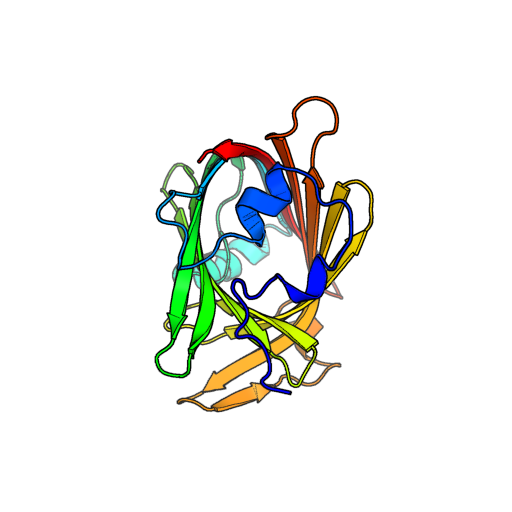83.44 114 ALA A O 1
ATOM 932 N N . ARG A 1 115 ? 10.254 -15.401 -9.649 1.00 84.06 115 ARG A N 1
ATOM 933 C CA . ARG A 1 115 ? 10.115 -16.857 -9.456 1.00 84.06 115 ARG A CA 1
ATOM 934 C C . ARG A 1 115 ? 8.679 -17.258 -9.148 1.00 84.06 115 ARG A C 1
ATOM 936 O O . ARG A 1 115 ? 8.263 -18.353 -9.511 1.00 84.06 115 ARG A O 1
ATOM 943 N N . ARG A 1 116 ? 7.950 -16.397 -8.436 1.00 80.50 116 ARG A N 1
ATOM 944 C CA . ARG A 1 116 ? 6.538 -16.609 -8.080 1.00 80.50 116 ARG A CA 1
ATOM 945 C C . ARG A 1 116 ? 5.582 -15.955 -9.070 1.00 80.50 116 ARG A C 1
ATOM 947 O O . ARG A 1 116 ? 4.396 -16.265 -9.043 1.00 80.50 116 ARG A O 1
ATOM 954 N N . ASP A 1 117 ? 6.100 -15.055 -9.899 1.00 87.38 117 ASP A N 1
ATOM 955 C CA . ASP A 1 117 ? 5.326 -14.106 -10.689 1.00 87.38 117 ASP A CA 1
ATOM 956 C C . ASP A 1 117 ? 4.274 -13.395 -9.822 1.00 87.38 117 ASP A C 1
ATOM 958 O O . ASP A 1 117 ? 3.058 -13.475 -10.022 1.00 87.38 117 ASP A O 1
ATOM 962 N N . ARG A 1 118 ? 4.761 -12.789 -8.735 1.00 93.12 118 ARG A N 1
ATOM 963 C CA . ARG A 1 118 ? 3.947 -12.082 -7.742 1.00 93.12 118 ARG A CA 1
ATOM 964 C C . ARG A 1 118 ? 4.606 -10.774 -7.349 1.00 93.12 118 ARG A C 1
ATOM 966 O O . ARG A 1 118 ? 5.830 -10.653 -7.378 1.00 93.12 118 ARG A O 1
ATOM 973 N N . LEU A 1 119 ? 3.789 -9.820 -6.916 1.00 94.94 119 LEU A N 1
ATOM 974 C CA . LEU A 1 119 ? 4.293 -8.670 -6.176 1.00 94.94 119 LEU A CA 1
ATOM 975 C C . LEU A 1 119 ? 4.485 -9.047 -4.717 1.00 94.94 119 LEU A C 1
ATOM 977 O O . LEU A 1 119 ? 3.682 -9.784 -4.148 1.00 94.94 119 LEU A O 1
ATOM 981 N N . ILE A 1 120 ? 5.529 -8.505 -4.111 1.00 95.25 120 ILE A N 1
ATOM 982 C CA . ILE A 1 120 ? 5.763 -8.583 -2.679 1.00 95.25 120 ILE A CA 1
ATOM 983 C C . ILE A 1 120 ? 5.817 -7.156 -2.149 1.00 95.25 120 ILE A C 1
ATOM 985 O O . ILE A 1 120 ? 6.588 -6.337 -2.648 1.00 95.25 120 ILE A O 1
ATOM 989 N N . ASP A 1 121 ? 4.987 -6.872 -1.152 1.00 95.06 121 ASP A N 1
ATOM 990 C CA . ASP A 1 121 ? 5.064 -5.655 -0.354 1.00 95.06 121 ASP A CA 1
ATOM 991 C C . ASP A 1 121 ? 5.812 -5.972 0.938 1.00 95.06 121 ASP A C 1
ATOM 993 O O . ASP A 1 121 ? 5.424 -6.864 1.701 1.00 95.06 121 ASP A O 1
ATOM 997 N N . LEU A 1 122 ? 6.926 -5.280 1.138 1.00 94.00 122 LEU A N 1
ATOM 998 C CA . LEU A 1 122 ? 7.741 -5.383 2.331 1.00 94.00 122 LEU A CA 1
ATOM 999 C C . LEU A 1 122 ? 7.290 -4.317 3.323 1.00 94.00 122 LEU A C 1
ATOM 1001 O O . LEU A 1 122 ? 7.389 -3.114 3.055 1.00 94.00 122 LEU A O 1
ATOM 1005 N N . VAL A 1 123 ? 6.791 -4.782 4.462 1.00 91.75 123 VAL A N 1
ATOM 1006 C CA . VAL A 1 123 ? 6.083 -3.969 5.448 1.00 91.75 123 VAL A CA 1
ATOM 1007 C C . VAL A 1 123 ? 6.701 -4.174 6.831 1.00 91.75 123 VAL A C 1
ATOM 1009 O O . VAL A 1 123 ? 7.269 -5.225 7.143 1.00 91.75 123 VAL A O 1
ATOM 1012 N N . GLY A 1 124 ? 6.567 -3.167 7.688 1.00 86.81 124 GLY A N 1
ATOM 1013 C CA . GLY A 1 124 ? 6.995 -3.232 9.075 1.00 86.81 124 GLY A CA 1
ATOM 1014 C C . GLY A 1 124 ? 8.469 -2.876 9.284 1.00 86.81 124 GLY A C 1
ATOM 1015 O O . GLY A 1 124 ? 9.171 -2.470 8.351 1.00 86.81 124 GLY A O 1
ATOM 1016 N N . PRO A 1 125 ? 8.973 -3.003 10.523 1.00 83.69 125 PRO A N 1
ATOM 1017 C CA . PRO A 1 125 ? 10.308 -2.543 10.877 1.00 83.69 125 PRO A CA 1
ATOM 1018 C C . PRO A 1 125 ? 11.358 -3.333 10.099 1.00 83.69 125 PRO A C 1
ATOM 1020 O O . PRO A 1 125 ? 11.360 -4.561 10.130 1.00 83.69 125 PRO A O 1
ATOM 1023 N N . GLY A 1 126 ? 12.237 -2.629 9.384 1.00 83.88 126 GLY A N 1
ATOM 1024 C CA . GLY A 1 126 ? 13.296 -3.262 8.598 1.00 83.88 126 GLY A CA 1
ATOM 1025 C C . GLY A 1 126 ? 12.790 -4.211 7.507 1.00 83.88 126 GLY A C 1
ATOM 1026 O O . GLY A 1 126 ? 13.512 -5.143 7.174 1.00 83.88 126 GLY A O 1
ATOM 1027 N N . ASN A 1 127 ? 11.580 -3.998 6.963 1.00 87.50 127 ASN A N 1
ATOM 1028 C CA . ASN A 1 127 ? 10.990 -4.848 5.919 1.00 87.50 127 ASN A CA 1
ATOM 1029 C C . ASN A 1 127 ? 10.743 -6.306 6.369 1.00 87.50 127 ASN A C 1
ATOM 1031 O O . ASN A 1 127 ? 10.805 -7.237 5.566 1.00 87.50 127 ASN A O 1
ATOM 1035 N N . ALA A 1 128 ? 10.454 -6.507 7.660 1.00 89.50 128 ALA A N 1
ATOM 1036 C CA . ALA A 1 128 ? 10.327 -7.832 8.263 1.00 89.50 128 ALA A CA 1
ATOM 1037 C C . ALA A 1 128 ? 9.110 -8.650 7.789 1.00 89.50 128 ALA A C 1
ATOM 1039 O O . ALA A 1 128 ? 9.099 -9.866 7.959 1.00 89.50 128 ALA A O 1
ATOM 1040 N N . ILE A 1 129 ? 8.076 -8.039 7.209 1.00 92.06 129 ILE A N 1
ATOM 1041 C CA . ILE A 1 129 ? 6.883 -8.752 6.728 1.00 92.06 129 ILE A CA 1
ATOM 1042 C C . ILE A 1 129 ? 6.861 -8.728 5.206 1.00 92.06 129 ILE A C 1
ATOM 1044 O O . ILE A 1 129 ? 6.932 -7.670 4.597 1.00 92.06 129 ILE A O 1
ATOM 1048 N N . ASN A 1 130 ? 6.734 -9.905 4.599 1.00 94.75 130 ASN A N 1
ATOM 1049 C CA . ASN A 1 130 ? 6.622 -10.099 3.159 1.00 94.75 130 ASN A CA 1
ATOM 1050 C C . ASN A 1 130 ? 5.169 -10.445 2.826 1.00 94.75 130 ASN A C 1
ATOM 1052 O O . ASN A 1 130 ? 4.758 -11.598 2.982 1.00 94.75 130 ASN A O 1
ATOM 1056 N N . MET A 1 131 ? 4.398 -9.464 2.365 1.00 94.19 131 MET A N 1
ATOM 1057 C CA . MET A 1 131 ? 3.036 -9.685 1.883 1.00 94.19 131 MET A CA 1
ATOM 1058 C C . MET A 1 131 ? 3.071 -9.990 0.391 1.00 94.19 131 MET A C 1
ATOM 1060 O O . MET A 1 131 ? 3.480 -9.150 -0.403 1.00 94.19 131 MET A O 1
ATOM 1064 N N . VAL A 1 132 ? 2.662 -11.194 0.002 1.00 95.38 132 VAL A N 1
ATOM 1065 C CA . VAL A 1 132 ? 2.612 -11.611 -1.403 1.00 95.38 132 VAL A CA 1
ATOM 1066 C C . VAL A 1 132 ? 1.243 -11.274 -1.959 1.00 95.38 132 VAL A C 1
ATOM 1068 O O . VAL A 1 132 ? 0.224 -11.659 -1.387 1.00 95.38 132 VAL A O 1
ATOM 1071 N N . TRP A 1 133 ? 1.222 -10.598 -3.098 1.00 96.44 133 TRP A N 1
ATOM 1072 C CA . TRP A 1 133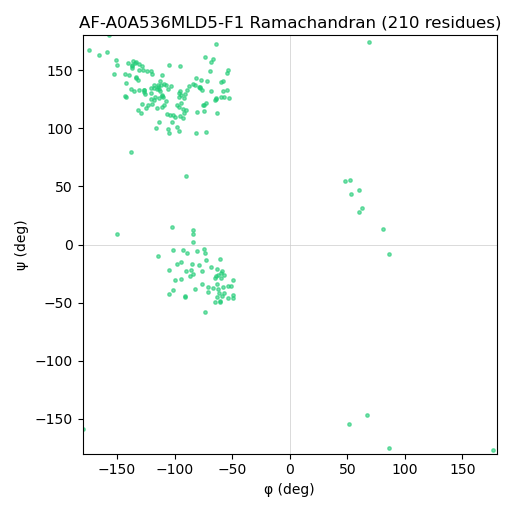 ? 0.007 -10.122 -3.735 1.00 96.44 133 TRP A CA 1
ATOM 1073 C C . TRP A 1 133 ? -0.221 -10.799 -5.072 1.00 96.44 133 TRP A C 1
ATOM 1075 O O . TRP A 1 133 ? 0.655 -10.842 -5.944 1.00 96.44 133 TRP A O 1
ATOM 1085 N N . ARG A 1 134 ? -1.459 -11.237 -5.267 1.00 95.06 134 ARG A N 1
ATOM 1086 C CA . ARG A 1 134 ? -2.011 -11.499 -6.583 1.00 95.06 134 ARG A CA 1
ATOM 1087 C C . ARG A 1 134 ? -2.470 -10.173 -7.168 1.00 95.06 134 ARG A C 1
ATOM 1089 O O . ARG A 1 134 ? -3.558 -9.688 -6.877 1.00 95.06 134 ARG A O 1
ATOM 1096 N N . ALA A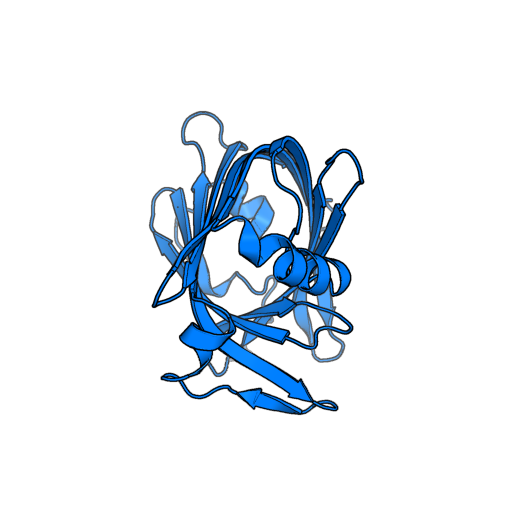 1 135 ? -1.599 -9.583 -7.971 1.00 95.25 135 ALA A N 1
ATOM 1097 C CA . ALA A 1 135 ? -1.880 -8.338 -8.652 1.00 95.25 135 ALA A CA 1
ATOM 1098 C C . ALA A 1 135 ? -2.536 -8.601 -10.004 1.00 95.25 135 ALA A C 1
ATOM 1100 O O . ALA A 1 135 ? -2.074 -9.442 -10.776 1.00 95.25 135 ALA A O 1
ATOM 1101 N N . LYS A 1 136 ? -3.611 -7.876 -10.299 1.00 94.69 136 LYS A N 1
ATOM 1102 C CA . LYS A 1 136 ? -4.329 -8.013 -11.564 1.00 94.69 136 LYS A CA 1
ATOM 1103 C C . LYS A 1 136 ? -4.813 -6.658 -12.045 1.00 94.69 136 LYS A C 1
ATOM 1105 O O . LYS A 1 136 ? -5.527 -5.959 -11.330 1.00 94.69 136 LYS A O 1
ATOM 1110 N N . PHE A 1 137 ? -4.470 -6.325 -13.283 1.00 95.69 137 PHE A N 1
ATOM 1111 C CA . PHE A 1 137 ? -5.127 -5.259 -14.021 1.00 95.69 137 PHE A CA 1
ATOM 1112 C C . PHE A 1 137 ? -6.287 -5.850 -14.831 1.00 95.69 137 PHE A C 1
ATOM 1114 O O . PHE A 1 137 ? -6.118 -6.813 -15.579 1.00 95.69 137 PHE A O 1
ATOM 1121 N N . SER A 1 138 ? -7.476 -5.290 -14.648 1.00 95.00 138 SER A N 1
ATOM 1122 C CA . SER A 1 138 ? -8.690 -5.621 -15.387 1.00 95.00 138 SER A CA 1
ATOM 1123 C C . SER A 1 138 ? -9.078 -4.395 -16.219 1.00 95.00 138 SER A C 1
ATOM 1125 O O . SER A 1 138 ? -9.551 -3.401 -15.653 1.00 95.00 138 SER A O 1
ATOM 1127 N N . PRO A 1 139 ? -8.852 -4.425 -17.546 1.00 92.31 139 PRO A N 1
ATOM 1128 C CA . PRO A 1 139 ? -9.252 -3.340 -18.428 1.00 92.31 139 PRO A CA 1
ATOM 1129 C C . PRO A 1 139 ? -10.752 -3.024 -18.290 1.00 92.31 139 PRO A C 1
ATOM 1131 O O . PRO A 1 139 ? -11.544 -3.936 -18.046 1.00 92.31 139 PRO A O 1
ATOM 1134 N N . PRO A 1 140 ? -11.155 -1.756 -18.461 1.00 92.50 140 PRO A N 1
ATOM 1135 C CA . PRO A 1 140 ? -10.326 -0.653 -18.953 1.00 92.50 140 PRO A CA 1
ATOM 1136 C C . PRO A 1 140 ? -9.497 0.067 -17.875 1.00 92.50 140 PRO A C 1
ATOM 1138 O O . PRO A 1 140 ? -8.512 0.717 -18.212 1.00 92.50 140 PRO A O 1
ATOM 1141 N N . ASN A 1 141 ? -9.871 -0.017 -16.596 1.00 95.38 141 ASN A N 1
ATOM 1142 C CA . ASN A 1 141 ? -9.415 0.968 -15.609 1.00 95.38 141 ASN A CA 1
ATOM 1143 C C . ASN A 1 141 ? -9.277 0.455 -14.167 1.00 95.38 141 ASN A C 1
ATOM 1145 O O . ASN A 1 141 ? -9.073 1.266 -13.268 1.00 95.38 141 ASN A O 1
ATOM 1149 N N . THR A 1 142 ? -9.388 -0.852 -13.915 1.00 97.06 142 THR A N 1
ATOM 1150 C CA . THR A 1 142 ? -9.396 -1.392 -12.547 1.00 97.06 142 THR A CA 1
ATOM 1151 C C . THR A 1 142 ? -8.125 -2.181 -12.259 1.00 97.06 142 THR A C 1
ATOM 1153 O O . THR A 1 142 ? -7.769 -3.100 -12.990 1.00 97.06 142 THR A O 1
ATOM 1156 N N . PHE A 1 143 ? -7.451 -1.855 -11.164 1.00 97.44 143 PHE A N 1
ATOM 1157 C CA . PHE A 1 143 ? -6.316 -2.589 -10.623 1.00 97.44 143 PHE A CA 1
ATOM 1158 C C . PHE A 1 143 ? -6.688 -3.183 -9.265 1.00 97.44 143 PHE A C 1
ATOM 1160 O O . PHE A 1 143 ? -7.336 -2.531 -8.451 1.00 97.44 143 PHE A O 1
ATOM 1167 N N . THR A 1 144 ? -6.295 -4.429 -9.028 1.00 97.75 144 THR A N 1
ATOM 1168 C CA . THR A 1 144 ? -6.606 -5.161 -7.796 1.00 97.75 144 THR A CA 1
ATOM 1169 C C . THR A 1 144 ? -5.360 -5.820 -7.229 1.00 97.75 144 THR A C 1
ATOM 1171 O O . THR A 1 144 ? -4.542 -6.342 -7.992 1.00 97.75 144 THR A O 1
ATOM 1174 N N . LEU A 1 145 ? -5.248 -5.813 -5.902 1.00 97.12 145 LEU A N 1
ATOM 1175 C CA . LEU A 1 145 ? -4.275 -6.576 -5.131 1.00 97.12 145 LEU A CA 1
ATOM 1176 C C . LEU A 1 145 ? -5.035 -7.411 -4.101 1.00 97.12 145 LEU A C 1
ATOM 1178 O O . LEU A 1 145 ? -5.672 -6.862 -3.203 1.00 97.1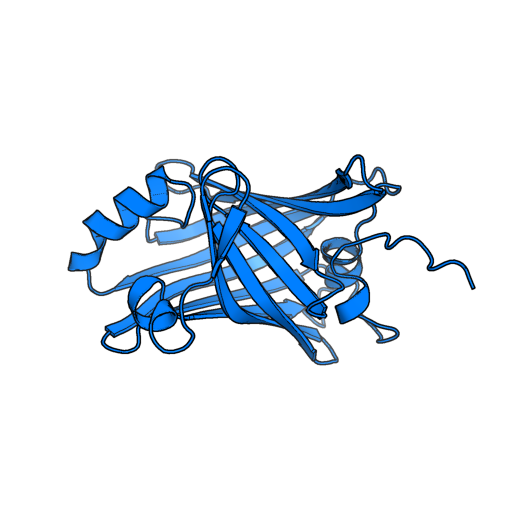2 145 LEU A O 1
ATOM 1182 N N . ASP A 1 146 ? -4.925 -8.728 -4.213 1.00 96.88 146 ASP A N 1
ATOM 1183 C CA . ASP A 1 146 ? -5.448 -9.666 -3.222 1.00 96.88 146 ASP A CA 1
ATOM 1184 C C . ASP A 1 146 ? -4.276 -10.380 -2.543 1.00 96.88 146 ASP A C 1
ATOM 1186 O O . ASP A 1 146 ? -3.348 -10.838 -3.220 1.00 96.88 146 ASP A O 1
ATOM 1190 N N . THR A 1 147 ? -4.274 -10.460 -1.211 1.00 95.81 147 THR A N 1
ATOM 1191 C CA . THR A 1 147 ? -3.208 -11.173 -0.489 1.00 95.81 147 THR A CA 1
ATOM 1192 C C . THR A 1 147 ? -3.243 -12.665 -0.827 1.00 95.81 147 THR A C 1
ATOM 1194 O O . THR A 1 147 ? -4.257 -13.331 -0.639 1.00 95.81 147 THR A O 1
ATOM 1197 N N . ASP A 1 148 ? -2.118 -13.191 -1.307 1.00 93.31 148 ASP A N 1
ATOM 1198 C CA . ASP A 1 148 ? -1.941 -14.585 -1.738 1.00 93.31 148 ASP A CA 1
ATOM 1199 C C . ASP A 1 148 ? -1.221 -15.411 -0.658 1.00 93.31 148 ASP A C 1
ATOM 1201 O O . ASP A 1 148 ? -1.568 -16.562 -0.399 1.00 93.31 148 ASP A O 1
ATOM 1205 N N . ALA A 1 149 ? -0.222 -14.815 0.000 1.00 93.62 149 ALA A N 1
ATOM 1206 C CA . ALA A 1 149 ? 0.539 -15.432 1.083 1.00 93.62 149 ALA A CA 1
ATOM 1207 C C . ALA A 1 149 ? 1.228 -14.371 1.950 1.00 93.62 149 ALA A C 1
ATOM 1209 O O . ALA A 1 149 ? 1.393 -13.222 1.539 1.00 93.62 149 ALA A O 1
ATOM 1210 N N . CYS A 1 150 ? 1.708 -14.778 3.126 1.00 93.25 150 CYS A N 1
ATOM 1211 C CA . CYS A 1 150 ? 2.558 -13.940 3.962 1.00 93.25 150 CYS A CA 1
ATOM 1212 C C . CYS A 1 150 ? 3.775 -14.710 4.480 1.00 93.25 150 CYS A C 1
ATOM 1214 O O . CYS A 1 150 ? 3.690 -15.894 4.823 1.00 93.25 150 CYS A O 1
ATOM 1216 N N . GLY A 1 151 ? 4.908 -14.021 4.560 1.00 92.81 151 GLY A N 1
ATOM 1217 C CA . GLY A 1 151 ? 6.125 -14.509 5.193 1.00 92.81 151 GLY A CA 1
ATOM 1218 C C . GLY A 1 151 ? 6.701 -13.493 6.169 1.00 92.81 151 GLY A C 1
ATOM 1219 O O . GLY A 1 151 ? 6.462 -12.295 6.042 1.00 92.81 151 GLY A O 1
ATOM 1220 N N . ILE A 1 152 ? 7.465 -13.977 7.142 1.00 92.06 152 ILE A N 1
ATOM 1221 C CA . ILE A 1 152 ? 8.201 -13.141 8.094 1.00 92.06 152 ILE A CA 1
ATOM 1222 C C . ILE A 1 152 ? 9.689 -13.343 7.831 1.00 92.06 152 ILE A C 1
ATOM 1224 O O . ILE A 1 152 ? 10.164 -14.480 7.815 1.00 92.06 152 ILE A O 1
ATOM 1228 N N . ASP A 1 153 ? 10.422 -12.261 7.607 1.00 90.94 153 ASP A N 1
ATOM 1229 C CA . ASP A 1 153 ? 11.876 -12.279 7.577 1.00 90.94 153 ASP A CA 1
ATOM 1230 C C . ASP A 1 153 ? 12.408 -12.407 9.006 1.00 90.94 153 ASP A C 1
ATOM 1232 O O . ASP A 1 153 ? 12.214 -11.536 9.856 1.00 90.94 153 ASP A O 1
ATOM 1236 N N . LEU A 1 154 ? 13.064 -13.535 9.267 1.00 86.94 154 LEU A N 1
ATOM 1237 C CA . LEU A 1 154 ? 13.774 -13.797 10.505 1.00 86.94 154 LEU A CA 1
ATOM 1238 C C . LEU A 1 154 ? 15.261 -13.939 10.176 1.00 86.94 154 LEU A C 1
ATOM 1240 O O . LEU A 1 154 ? 15.710 -15.003 9.743 1.00 86.94 154 LEU A O 1
ATOM 1244 N N . PHE A 1 155 ? 16.016 -12.863 10.411 1.00 85.19 155 PHE A N 1
ATOM 1245 C CA . PHE A 1 155 ? 17.473 -12.799 10.236 1.00 85.19 155 PHE A CA 1
ATOM 1246 C C . PHE A 1 155 ? 17.946 -13.077 8.794 1.00 85.19 155 PHE A C 1
ATOM 1248 O O . PHE A 1 155 ? 18.874 -13.855 8.569 1.00 85.19 155 PHE A O 1
ATOM 1255 N N . GLY A 1 156 ? 17.303 -12.453 7.804 1.00 83.31 156 GLY A N 1
ATOM 1256 C CA . GLY A 1 156 ? 17.637 -12.575 6.380 1.00 83.31 156 GLY A CA 1
ATOM 1257 C C . GLY A 1 156 ? 17.075 -13.837 5.724 1.00 83.31 156 GLY A C 1
ATOM 1258 O O . GLY A 1 156 ? 17.506 -14.227 4.636 1.00 83.31 156 GLY A O 1
ATOM 1259 N N . ARG A 1 157 ? 16.142 -14.524 6.393 1.00 87.88 157 ARG A N 1
ATOM 1260 C CA . ARG A 1 157 ? 15.475 -15.726 5.882 1.00 87.88 157 ARG A CA 1
ATOM 1261 C C . ARG A 1 157 ? 13.972 -15.601 6.059 1.00 87.88 157 ARG A C 1
ATOM 1263 O O . ARG A 1 157 ? 13.461 -15.625 7.177 1.00 87.88 157 ARG A O 1
ATOM 1270 N N . VAL A 1 158 ? 13.259 -15.567 4.937 1.00 91.31 158 VAL A N 1
ATOM 1271 C CA . VAL A 1 158 ? 11.795 -15.519 4.929 1.00 91.31 158 VAL A CA 1
ATOM 1272 C C . VAL A 1 158 ? 11.214 -16.874 5.331 1.00 91.31 158 VAL A C 1
ATOM 1274 O O . VAL A 1 158 ? 11.462 -17.900 4.692 1.00 91.31 158 VAL A O 1
ATOM 1277 N N . ARG A 1 159 ? 10.410 -16.874 6.394 1.00 93.25 159 ARG A N 1
ATOM 1278 C CA . ARG A 1 159 ? 9.591 -18.002 6.839 1.00 93.25 159 ARG A CA 1
ATOM 1279 C C . ARG A 1 159 ? 8.152 -17.781 6.399 1.00 93.25 159 ARG A C 1
ATOM 1281 O O . ARG A 1 159 ? 7.480 -16.879 6.890 1.00 93.25 159 ARG A O 1
ATOM 1288 N N . TRP A 1 160 ? 7.694 -18.609 5.468 1.00 93.62 160 TRP A N 1
ATOM 1289 C CA . TRP A 1 160 ? 6.324 -18.572 4.961 1.00 93.62 160 TRP A CA 1
ATOM 1290 C C . TRP A 1 160 ? 5.357 -19.184 5.967 1.00 93.62 160 TRP A C 1
ATOM 1292 O O . TRP A 1 160 ? 5.610 -20.270 6.493 1.00 93.62 160 TRP A O 1
ATOM 1302 N N . LEU A 1 161 ? 4.247 -18.496 6.221 1.00 92.56 161 LEU A N 1
ATOM 1303 C CA . LEU A 1 161 ? 3.178 -19.027 7.056 1.00 92.56 161 LEU A CA 1
ATOM 1304 C C . LEU A 1 161 ? 2.353 -20.060 6.261 1.00 92.56 161 LEU A C 1
ATOM 1306 O O . LEU A 1 161 ? 2.110 -19.852 5.069 1.00 92.56 161 LEU A O 1
ATOM 1310 N 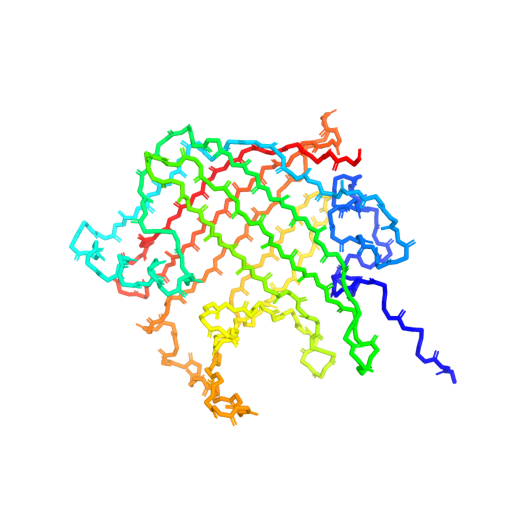N . PRO A 1 162 ? 1.897 -21.165 6.884 1.00 93.81 162 PRO A N 1
ATOM 1311 C CA . PRO A 1 162 ? 1.084 -22.167 6.198 1.00 93.81 162 PRO A CA 1
ATOM 1312 C C . PRO A 1 162 ? -0.211 -21.570 5.611 1.00 93.81 162 PRO A C 1
ATOM 1314 O O . PRO A 1 162 ? -0.853 -20.769 6.298 1.00 93.81 162 PRO A O 1
ATOM 1317 N N . PRO A 1 163 ? -0.655 -21.982 4.401 1.00 91.81 163 PRO A N 1
ATOM 1318 C CA . PRO A 1 163 ? -1.850 -21.445 3.729 1.00 91.81 163 PRO A CA 1
ATOM 1319 C C . PRO A 1 163 ? -3.132 -21.472 4.566 1.00 91.81 163 PRO A C 1
ATOM 1321 O O . PRO A 1 163 ? -3.946 -20.561 4.484 1.00 91.81 163 PRO A O 1
ATOM 1324 N N . TRP A 1 164 ? -3.301 -22.504 5.394 1.00 91.56 164 TRP A N 1
ATOM 1325 C CA . TRP A 1 164 ? -4.466 -22.667 6.266 1.00 91.56 164 TRP A CA 1
ATOM 1326 C C . TRP A 1 164 ? -4.404 -21.805 7.535 1.00 91.56 164 TRP A C 1
ATOM 1328 O O . TRP A 1 164 ? -5.427 -21.610 8.182 1.00 91.56 164 TRP A O 1
ATOM 1338 N N . PHE A 1 165 ? -3.221 -21.306 7.906 1.00 92.44 165 PHE A N 1
ATOM 1339 C CA . PHE A 1 165 ? -2.975 -20.623 9.177 1.00 92.44 165 PHE A CA 1
ATOM 1340 C C . PHE A 1 165 ? -2.855 -19.109 9.017 1.00 92.44 165 PHE A C 1
ATOM 1342 O O . PHE A 1 165 ? -3.417 -18.358 9.809 1.00 92.44 165 PHE A O 1
ATOM 1349 N N . TRP A 1 166 ? -2.148 -18.639 7.988 1.00 92.69 166 TRP A N 1
ATOM 1350 C CA . TRP A 1 166 ? -1.860 -17.209 7.844 1.00 92.69 166 TRP A CA 1
ATOM 1351 C C . TRP A 1 166 ? -3.104 -16.303 7.791 1.00 92.69 166 TRP A C 1
ATOM 1353 O O . TRP A 1 166 ? -3.038 -15.237 8.412 1.00 92.69 166 TRP A O 1
ATOM 1363 N N . PRO A 1 167 ? -4.247 -16.689 7.168 1.00 92.31 167 PRO A N 1
ATOM 1364 C CA . PRO A 1 167 ? -5.427 -15.824 7.139 1.00 92.31 167 PRO A CA 1
ATOM 1365 C C . PRO A 1 167 ? -6.008 -15.579 8.536 1.00 92.31 167 PRO A C 1
ATOM 1367 O O . PRO A 1 167 ? -6.596 -14.532 8.783 1.00 92.31 167 PRO A O 1
ATOM 1370 N N . TRP A 1 168 ? -5.815 -16.515 9.468 1.00 91.88 168 TRP A N 1
ATOM 1371 C CA . TRP A 1 168 ? -6.248 -16.376 10.862 1.00 91.88 168 TRP A CA 1
ATOM 1372 C C . TRP A 1 168 ? -5.344 -15.451 11.679 1.00 91.88 168 TRP A C 1
ATOM 1374 O O . TRP A 1 168 ? -5.772 -14.913 12.692 1.00 91.88 168 TRP A O 1
ATOM 1384 N N . VAL A 1 169 ? -4.090 -15.261 11.263 1.00 87.69 169 VAL A N 1
ATOM 1385 C CA . VAL A 1 169 ? -3.132 -14.414 11.990 1.00 87.69 169 VAL A CA 1
ATOM 1386 C C . VAL A 1 169 ? -3.180 -12.973 11.497 1.00 87.69 169 VAL A C 1
ATOM 1388 O O . VAL A 1 169 ? -3.156 -12.047 12.303 1.00 87.69 169 VAL A O 1
ATOM 1391 N N . LEU A 1 170 ? -3.222 -12.779 10.178 1.00 87.69 170 LEU A N 1
ATOM 1392 C CA . LEU A 1 170 ? -3.049 -11.461 9.555 1.00 87.69 170 LEU A CA 1
ATOM 1393 C C . LEU A 1 170 ? -4.304 -10.953 8.839 1.00 87.69 170 LEU A C 1
ATOM 1395 O O . LEU A 1 170 ? -4.348 -9.787 8.451 1.00 87.69 170 LEU A O 1
ATOM 1399 N N . GLY A 1 171 ? -5.320 -11.803 8.677 1.00 92.00 171 GLY A N 1
ATOM 1400 C CA . GLY A 1 171 ? -6.433 -11.526 7.778 1.00 92.00 171 GLY A CA 1
ATOM 1401 C C . GLY A 1 171 ? -6.008 -11.563 6.310 1.00 92.00 171 GLY A C 1
ATOM 1402 O O . GLY A 1 171 ? -4.834 -11.700 5.974 1.00 92.00 171 GLY A O 1
ATOM 1403 N N . THR A 1 172 ? -6.984 -11.441 5.423 1.00 95.00 172 THR A N 1
ATOM 1404 C CA . THR A 1 172 ? -6.786 -11.270 3.983 1.00 95.00 172 THR A CA 1
ATOM 1405 C C . THR A 1 172 ? -7.014 -9.815 3.622 1.00 95.00 172 THR A C 1
ATOM 1407 O O . THR A 1 172 ? -8.003 -9.232 4.068 1.00 95.00 172 THR A O 1
ATOM 1410 N N . VAL A 1 173 ? -6.152 -9.237 2.791 1.00 96.38 173 VAL A N 1
ATOM 1411 C CA . VAL A 1 173 ? -6.335 -7.870 2.304 1.00 96.38 173 VAL A CA 1
ATOM 1412 C C . VAL A 1 173 ? -6.784 -7.899 0.853 1.00 96.38 173 VAL A C 1
ATOM 1414 O O . VAL A 1 173 ? -6.202 -8.604 0.025 1.00 96.38 173 VAL A O 1
ATOM 1417 N N . ARG A 1 174 ? -7.798 -7.094 0.556 1.00 98.00 174 ARG A N 1
ATOM 1418 C CA . ARG A 1 174 ? -8.242 -6.775 -0.793 1.00 98.00 174 ARG A CA 1
ATOM 1419 C C . ARG A 1 174 ? -8.111 -5.279 -0.999 1.00 98.00 174 ARG A C 1
ATOM 1421 O O . ARG A 1 174 ? -8.719 -4.497 -0.276 1.00 98.00 174 ARG A O 1
ATOM 1428 N N . PHE A 1 175 ? -7.329 -4.895 -1.993 1.00 98.12 175 PHE A N 1
ATOM 1429 C CA . PHE A 1 175 ? -7.197 -3.519 -2.438 1.00 98.12 175 PHE A CA 1
ATOM 1430 C C . PHE A 1 175 ? -7.676 -3.406 -3.878 1.00 98.12 175 PHE A C 1
ATOM 1432 O O . PHE A 1 175 ? -7.330 -4.224 -4.733 1.00 98.12 175 PHE A O 1
ATOM 1439 N N . VAL A 1 176 ? -8.469 -2.380 -4.144 1.00 98.62 176 VAL A N 1
ATOM 1440 C CA . VAL A 1 176 ? -8.973 -2.035 -5.463 1.00 98.62 176 VAL A CA 1
ATOM 1441 C C . VAL A 1 176 ? -8.630 -0.580 -5.722 1.00 98.62 176 VAL A C 1
ATOM 1443 O O . VAL A 1 176 ? -8.881 0.281 -4.888 1.00 98.62 176 VAL A O 1
ATOM 1446 N N . GLN A 1 177 ? -8.087 -0.305 -6.900 1.00 98.44 177 GLN A N 1
ATOM 1447 C CA . GLN A 1 177 ? -7.879 1.042 -7.395 1.00 98.44 177 GLN A CA 1
ATOM 1448 C C . GLN A 1 177 ? -8.509 1.173 -8.777 1.00 98.44 177 GLN A C 1
ATOM 1450 O O . GLN A 1 177 ? -8.288 0.333 -9.651 1.00 98.44 177 GLN A O 1
ATOM 1455 N N . ARG A 1 178 ? -9.297 2.223 -8.988 1.00 98.25 178 ARG A N 1
ATOM 1456 C CA . ARG A 1 178 ? -9.987 2.507 -10.250 1.00 98.25 178 ARG A CA 1
ATOM 1457 C C . ARG A 1 178 ? -9.535 3.857 -10.780 1.00 98.25 178 ARG A C 1
ATOM 1459 O O . ARG A 1 178 ? -9.515 4.822 -10.029 1.00 98.25 178 ARG A O 1
ATOM 1466 N N . ALA A 1 179 ? -9.147 3.924 -12.048 1.00 96.81 179 ALA A N 1
ATOM 1467 C CA . ALA A 1 179 ? -8.899 5.201 -12.711 1.00 96.81 179 ALA A CA 1
ATOM 1468 C C . ALA A 1 179 ? -10.222 5.797 -13.209 1.00 96.81 179 ALA A C 1
ATOM 1470 O O . ALA A 1 179 ? -11.056 5.076 -13.765 1.00 96.81 179 ALA A O 1
ATOM 1471 N N . ASP A 1 180 ? -10.396 7.101 -13.018 1.00 93.00 180 ASP A N 1
ATOM 1472 C CA . ASP A 1 180 ? -11.548 7.838 -13.530 1.00 93.00 180 ASP A CA 1
ATOM 1473 C C . ASP A 1 180 ? -11.429 7.978 -15.062 1.00 93.00 180 ASP A C 1
ATOM 1475 O O . ASP A 1 180 ? -10.341 8.150 -15.622 1.00 93.00 180 ASP A O 1
ATOM 1479 N N . ASN A 1 181 ? -12.559 7.847 -15.755 1.00 86.38 181 ASN A N 1
ATOM 1480 C CA . ASN A 1 181 ? -12.615 7.944 -17.212 1.00 86.38 181 ASN A CA 1
ATOM 1481 C C . ASN A 1 181 ? -12.721 9.400 -17.695 1.00 86.38 181 ASN A C 1
ATOM 1483 O O . ASN A 1 181 ? -12.348 9.684 -18.832 1.00 86.38 181 ASN A O 1
ATOM 1487 N N . LEU A 1 182 ? -13.250 10.304 -16.864 1.00 88.94 182 LEU A N 1
ATOM 1488 C CA . LEU A 1 182 ? -13.436 11.722 -17.175 1.00 88.94 182 LEU A CA 1
ATOM 1489 C C . LEU A 1 182 ? -12.215 12.543 -16.752 1.00 88.94 182 LEU A C 1
ATOM 1491 O O . LEU A 1 182 ? -11.721 13.361 -17.527 1.00 88.94 182 LEU A O 1
ATOM 1495 N N . ASP A 1 183 ? -11.698 12.296 -15.547 1.00 93.25 183 ASP A N 1
ATOM 1496 C CA . ASP A 1 183 ? -10.459 12.904 -15.057 1.00 93.25 183 ASP A CA 1
ATOM 1497 C C . ASP A 1 183 ? -9.318 11.883 -15.087 1.00 93.25 183 ASP A C 1
ATOM 1499 O O . ASP A 1 183 ? -9.107 11.110 -14.158 1.00 93.25 183 ASP A O 1
ATOM 1503 N N . ILE A 1 184 ? -8.523 11.913 -16.157 1.00 92.81 184 ILE A N 1
ATOM 1504 C CA . ILE A 1 184 ? -7.455 10.934 -16.420 1.00 92.81 184 ILE A CA 1
ATOM 1505 C C . ILE A 1 184 ? -6.352 10.866 -15.347 1.00 92.81 184 ILE A C 1
ATOM 1507 O O . ILE A 1 184 ? -5.508 9.963 -15.401 1.00 92.81 184 ILE A O 1
ATOM 1511 N N . LYS A 1 185 ? -6.299 11.842 -14.429 1.00 95.25 185 LYS A N 1
ATOM 1512 C CA . LYS A 1 185 ? -5.353 11.880 -13.303 1.00 95.25 185 LYS A CA 1
ATOM 1513 C C . LYS A 1 185 ? -5.974 11.367 -12.010 1.00 95.25 185 LYS A C 1
ATOM 1515 O O . LYS A 1 185 ? -5.229 11.074 -11.077 1.00 95.25 185 LYS A O 1
ATOM 1520 N N . ARG A 1 186 ? -7.299 11.281 -11.939 1.00 97.56 186 ARG A N 1
ATOM 1521 C CA . ARG A 1 186 ? -8.024 10.885 -10.741 1.00 97.56 186 ARG A CA 1
ATOM 1522 C C . ARG A 1 186 ? -8.095 9.368 -10.625 1.00 97.56 186 ARG A C 1
ATOM 1524 O O . ARG A 1 186 ? -8.320 8.646 -11.597 1.00 97.56 186 ARG A O 1
ATOM 1531 N N . VAL A 1 187 ? -7.900 8.891 -9.405 1.00 98.12 187 VAL A N 1
ATOM 1532 C CA . VAL A 1 187 ? -8.046 7.492 -9.025 1.00 98.12 187 VAL A CA 1
ATOM 1533 C C . VAL A 1 187 ? -8.850 7.390 -7.739 1.00 98.12 187 VAL A C 1
ATOM 1535 O O . VAL A 1 187 ? -8.721 8.217 -6.838 1.00 98.12 187 VAL A O 1
ATOM 1538 N N . GLU A 1 188 ? -9.655 6.348 -7.653 1.00 98.25 188 GLU A N 1
ATOM 1539 C CA . GLU A 1 188 ? -10.395 5.969 -6.457 1.00 98.25 188 GLU A CA 1
ATOM 1540 C C . GLU A 1 188 ? -9.777 4.698 -5.899 1.00 98.25 188 GLU A C 1
ATOM 1542 O O . GLU A 1 188 ? -9.417 3.796 -6.661 1.00 98.25 188 GLU A O 1
ATOM 1547 N N . ILE A 1 189 ? -9.634 4.629 -4.583 1.00 98.25 189 ILE A N 1
ATOM 1548 C CA . ILE A 1 189 ? -9.086 3.465 -3.898 1.00 98.25 189 ILE A CA 1
ATOM 1549 C C . ILE A 1 189 ? -10.060 2.945 -2.856 1.00 98.25 189 ILE A C 1
ATOM 1551 O O . ILE A 1 189 ? -10.787 3.708 -2.229 1.00 98.25 189 ILE A O 1
ATOM 1555 N N . GLU A 1 190 ? -10.008 1.641 -2.646 1.00 98.50 190 GLU A N 1
ATOM 1556 C CA . GLU A 1 190 ? -10.737 0.930 -1.610 1.00 98.50 190 GLU A CA 1
ATOM 1557 C C . GLU A 1 190 ? -9.836 -0.191 -1.090 1.00 98.50 190 GLU A C 1
ATOM 1559 O O . GLU A 1 190 ? -9.295 -0.978 -1.869 1.00 98.50 190 GLU A O 1
ATOM 1564 N N . LEU A 1 191 ? -9.653 -0.262 0.222 1.00 97.94 191 LEU A N 1
ATOM 1565 C CA . LEU A 1 191 ? -8.939 -1.336 0.892 1.00 97.94 191 LEU A CA 1
ATOM 1566 C C . LEU A 1 191 ? -9.822 -1.923 1.980 1.00 97.94 191 LEU A C 1
ATOM 1568 O O . LEU A 1 191 ? -10.352 -1.191 2.812 1.00 97.94 191 LEU A O 1
ATOM 1572 N N . VAL A 1 192 ? -9.898 -3.248 2.024 1.00 97.88 192 VAL A N 1
ATOM 1573 C CA . VAL A 1 192 ? -10.563 -3.990 3.092 1.00 97.88 192 VAL A CA 1
ATOM 1574 C C . VAL A 1 192 ? -9.640 -5.098 3.585 1.00 97.88 192 VAL A C 1
ATOM 1576 O O . VAL A 1 192 ? -9.048 -5.832 2.794 1.00 97.88 192 VAL A O 1
ATOM 1579 N N . ILE A 1 193 ? -9.515 -5.214 4.905 1.00 96.25 193 ILE A N 1
ATOM 1580 C CA . ILE A 1 193 ? -8.883 -6.339 5.591 1.00 96.25 193 ILE A CA 1
ATOM 1581 C C . ILE A 1 193 ? -9.986 -7.147 6.258 1.00 96.25 193 ILE A C 1
ATOM 1583 O O . ILE A 1 193 ? -10.729 -6.625 7.095 1.00 96.25 193 ILE A O 1
ATOM 1587 N N . SER A 1 194 ? -10.048 -8.431 5.932 1.00 96.19 194 SER A N 1
ATOM 1588 C CA . SER A 1 194 ? -11.049 -9.356 6.452 1.00 96.19 194 SER A CA 1
ATOM 1589 C C . SER A 1 194 ? -10.381 -10.464 7.256 1.00 96.19 194 SER A C 1
ATOM 1591 O O . SER A 1 194 ? -9.361 -11.018 6.856 1.00 96.19 194 SER A O 1
ATOM 1593 N N . HIS A 1 195 ? -10.961 -10.803 8.401 1.00 95.31 195 HIS A N 1
ATOM 1594 C CA . HIS A 1 195 ? -10.547 -11.933 9.223 1.00 95.31 195 HIS A CA 1
ATOM 1595 C C . HIS A 1 195 ? -11.596 -13.055 9.122 1.00 95.31 195 HIS A C 1
ATOM 1597 O O . HIS A 1 195 ? -12.787 -12.752 9.243 1.00 95.31 195 HIS A O 1
ATOM 1603 N N . PRO A 1 196 ? -11.203 -14.341 8.992 1.00 93.56 196 PRO A N 1
ATOM 1604 C CA . PRO A 1 196 ? -12.139 -15.451 8.774 1.00 93.56 196 PRO A CA 1
ATOM 1605 C C . PRO A 1 196 ? -13.312 -15.524 9.763 1.00 93.56 196 PRO A C 1
ATOM 1607 O O . PRO A 1 196 ? -14.423 -15.868 9.376 1.00 93.56 196 PRO A O 1
ATOM 1610 N N . LEU A 1 197 ? -13.078 -15.175 11.034 1.00 93.31 197 LEU A N 1
ATOM 1611 C CA . LEU A 1 197 ? -14.106 -15.204 12.084 1.00 93.31 197 LEU A CA 1
ATOM 1612 C C . LEU A 1 197 ? -14.817 -13.862 12.308 1.00 93.31 197 LEU A C 1
ATOM 1614 O O . LEU A 1 197 ? -15.956 -13.839 12.759 1.00 93.31 197 LEU A O 1
ATOM 1618 N N . LEU A 1 198 ? -14.134 -12.740 12.066 1.00 93.31 198 LEU A N 1
ATOM 1619 C CA . LEU A 1 198 ? -14.620 -11.418 12.490 1.00 93.31 198 LEU A CA 1
ATOM 1620 C C . LEU A 1 198 ? -15.247 -10.627 11.335 1.00 93.31 198 LEU A C 1
ATOM 1622 O O . LEU A 1 198 ? -15.778 -9.542 11.563 1.00 93.31 198 LEU A O 1
ATOM 1626 N N . GLY A 1 199 ? -15.184 -11.162 10.112 1.00 95.06 199 GLY A N 1
ATOM 1627 C CA . GLY A 1 199 ? -15.538 -10.431 8.902 1.00 95.06 199 GLY A CA 1
ATOM 1628 C C . GLY A 1 199 ? -14.546 -9.301 8.647 1.00 95.06 199 GLY A C 1
ATOM 1629 O O . GLY A 1 199 ? -13.360 -9.421 8.961 1.00 95.06 199 GLY A O 1
ATOM 1630 N N . ASP A 1 200 ? -15.020 -8.195 8.084 1.00 96.31 200 ASP A N 1
ATOM 1631 C CA . ASP A 1 200 ? -14.144 -7.067 7.775 1.00 96.31 200 ASP A CA 1
ATOM 1632 C C . ASP A 1 200 ? -13.760 -6.307 9.039 1.00 96.31 200 ASP A C 1
ATOM 1634 O O . ASP A 1 200 ? -14.619 -5.758 9.741 1.00 96.31 200 ASP A O 1
ATOM 1638 N N . VAL A 1 201 ? -12.457 -6.261 9.304 1.00 95.88 201 VAL A N 1
ATOM 1639 C CA . VAL A 1 201 ? -11.891 -5.719 10.539 1.00 95.88 201 VAL A CA 1
ATOM 1640 C C . VAL A 1 201 ? -11.258 -4.348 10.369 1.00 95.88 201 VAL A C 1
ATOM 1642 O O . VAL A 1 201 ? -11.120 -3.609 11.342 1.00 95.88 201 VAL A O 1
ATOM 1645 N N . PHE A 1 202 ? -10.885 -3.989 9.147 1.00 96.38 202 PHE A N 1
ATOM 1646 C CA . PHE A 1 202 ? -10.294 -2.699 8.822 1.00 96.38 202 PHE A CA 1
ATOM 1647 C C . PHE A 1 202 ? -10.604 -2.350 7.374 1.00 96.38 202 PHE A C 1
ATOM 1649 O O . PHE A 1 202 ? -10.633 -3.236 6.521 1.00 96.38 202 PHE A O 1
ATOM 1656 N N . GLY A 1 203 ? -10.776 -1.068 7.087 1.00 96.88 203 GLY A N 1
ATOM 1657 C CA . GLY A 1 203 ? -10.858 -0.615 5.715 1.00 96.88 203 GLY A CA 1
ATOM 1658 C C . GLY A 1 203 ? -10.712 0.885 5.571 1.00 96.88 203 GLY A C 1
ATOM 1659 O O . GLY A 1 203 ? -10.838 1.644 6.537 1.00 96.88 203 GLY A O 1
ATOM 1660 N N . TYR A 1 204 ? -10.424 1.292 4.343 1.00 97.56 204 TYR A N 1
ATOM 1661 C CA . TYR A 1 204 ? -10.487 2.682 3.943 1.00 97.56 204 TYR A CA 1
ATOM 1662 C C . TYR A 1 204 ? -10.845 2.835 2.474 1.00 97.56 204 TYR A C 1
ATOM 1664 O O . TYR A 1 204 ? -10.536 1.975 1.651 1.00 97.56 204 TYR A O 1
ATOM 1672 N N . ASP A 1 205 ? -11.429 3.976 2.150 1.00 98.56 205 ASP A N 1
ATOM 1673 C CA . ASP A 1 205 ? -11.698 4.409 0.787 1.00 98.56 205 ASP A CA 1
ATOM 1674 C C . ASP A 1 205 ? -11.294 5.871 0.607 1.00 98.56 205 ASP A C 1
ATOM 1676 O O . ASP A 1 205 ? -11.176 6.629 1.575 1.00 98.56 205 ASP A O 1
ATOM 1680 N N . GLY A 1 206 ? -11.008 6.263 -0.630 1.00 98.25 206 GLY A N 1
ATOM 1681 C CA . GLY A 1 206 ? -10.539 7.611 -0.908 1.00 98.25 206 GLY A CA 1
ATOM 1682 C C . GLY A 1 206 ? -10.382 7.935 -2.380 1.00 98.25 206 GLY A C 1
ATOM 1683 O O . GLY A 1 206 ? -10.358 7.054 -3.240 1.00 98.25 206 GLY A O 1
ATOM 1684 N N . THR A 1 207 ? -10.207 9.223 -2.642 1.00 98.50 207 THR A N 1
ATOM 1685 C CA . THR A 1 207 ? -9.985 9.776 -3.977 1.00 98.50 207 THR A CA 1
ATOM 1686 C C . THR A 1 207 ? -8.655 10.511 -4.020 1.00 98.50 207 THR A C 1
ATOM 1688 O O . THR A 1 207 ? -8.354 11.303 -3.127 1.00 98.50 207 THR A O 1
ATOM 1691 N N . PHE A 1 208 ? -7.872 10.280 -5.073 1.00 98.44 208 PHE A N 1
ATOM 1692 C CA . PHE A 1 208 ? -6.543 10.856 -5.255 1.00 98.44 208 PHE A CA 1
ATOM 1693 C C . PHE A 1 208 ? -6.327 11.344 -6.682 1.00 98.44 208 PHE A C 1
ATOM 1695 O O . PHE A 1 208 ? -6.899 10.810 -7.628 1.00 98.44 208 PHE A O 1
ATOM 1702 N N . TRP A 1 209 ? -5.433 12.316 -6.841 1.00 98.31 209 TRP A N 1
ATOM 1703 C CA . TRP A 1 209 ? -4.969 12.820 -8.126 1.00 98.31 209 TRP A CA 1
ATOM 1704 C C . TRP A 1 209 ? -3.480 12.562 -8.281 1.00 98.31 209 TRP A C 1
ATOM 1706 O O . TRP A 1 209 ? -2.680 12.972 -7.441 1.00 98.31 209 TRP A O 1
ATOM 1716 N N . VAL A 1 210 ? -3.107 11.923 -9.387 1.00 97.38 210 VAL A N 1
ATOM 1717 C CA . VAL A 1 210 ? -1.708 11.706 -9.748 1.00 97.38 210 VAL A CA 1
ATOM 1718 C C . VAL A 1 210 ? -1.106 13.014 -10.267 1.00 97.38 210 VAL A C 1
ATOM 1720 O O . VAL A 1 210 ? -1.555 13.589 -11.266 1.00 97.38 210 VAL A O 1
ATOM 1723 N N . ARG A 1 211 ? -0.065 13.479 -9.582 1.00 95.25 211 ARG A N 1
ATOM 1724 C CA . ARG A 1 211 ? 0.778 14.626 -9.917 1.00 95.25 211 ARG A CA 1
ATOM 1725 C C . ARG A 1 211 ? 2.169 14.128 -10.311 1.00 95.25 211 ARG A C 1
ATOM 1727 O O . ARG A 1 211 ? 2.636 13.105 -9.810 1.00 95.25 211 ARG A O 1
ATOM 1734 N N . ARG A 1 212 ? 2.781 14.845 -11.247 1.00 88.50 212 ARG A N 1
ATOM 1735 C CA . ARG A 1 212 ? 4.103 14.589 -11.814 1.00 88.50 212 ARG A CA 1
ATOM 1736 C C . ARG A 1 212 ? 4.865 15.901 -11.891 1.00 88.50 212 ARG A C 1
ATOM 1738 O O . ARG A 1 212 ? 4.176 16.914 -12.155 1.00 88.50 212 ARG A O 1
#